Protein AF-A0A6B3FSJ1-F1 (afdb_monomer_lite)

Sequence (301 aa):
PRDLMTEIPECEGKDADGAEVTIPGTPNERFNTSLGQAGRNPGCTMKTVENITGLKPDHFMMVDFNAVKELTTAVGGVEVCMAKPVDDPKSHLKLPQGKSEVQGEQALALLRTRHSFGNESDLDRIKVQQQFLASMIREMKSSDTLTNPKKLYKLADAATNALTVDSAIADAQKLMTLAQEISKVDTKNITFLTMPVVDNPAEPTPVTVVVDPVKGEQLFAMMRSDTSLTEVKKKEKDAKSKQAALLKGPKADPADVRVDVLNGGEIPGAAGSTVTWLQNEQGVLKSTNKANAPEKIKKTT

Foldseek 3Di:
DQQAFAKQAWDWFAAPVGDIDTDHIDHGDGLNCCPPHRRHHVRSNQVRCCVQQVDRDPKDKDFDLQLQQLLCVLLPWFKDAACAFDCAPVLRAGDHHGIDTDHHSNSSSQLVDQPRFDPSDPVRSLVSVLRRVLRSLVSCLPVCCLVDPVSLLSNLVSRLVGIDMDPVQNDSVSVNVVSNVSSPDDSVQDDDDDQAWDFDPVDPDGPHIYGPPPRNNVVSVCVVVVHRPVVVVVVVVVVVVVVVVVVPDPDPQLCPDAAEFAAQAPDPCPSVVVQCCSVPPVVNVNYYYPYHDPHRDPDDD

pLDDT: mean 87.53, std 7.51, range [59.72, 97.44]

Radius of gyration: 27.33 Å; chains: 1; bounding box: 46×69×75 Å

Secondary structure (DSSP, 8-state):
-TTBEEEE--EEEE-TTS-EEEEPPEEEEEGGGGTTSTT--HHHHHHHHHHHHS------EEE-HHHHHHHHHHHT-EEEEESS-EEETTTTEEE-SEEEEE-HHHHHHHHH--TTSTTS-HHHHHHHHHHHHHHHHHHHHHSSTTT-HHHHHHHHHHHHHHEEE-TTT-SHHHHHHHHHHHHHS-GGG----PPPEEE-TT-SS--SEEE-TTHHHHHHHHHHTT--HHHHHHHHHHHHHHHHHHTSSPPPPGGG-EEEEEE-SSSTTHHHHHHHHHHHTS--TEEEEEEE-SS--SS--

Structure (mmCIF, N/CA/C/O backbone):
data_AF-A0A6B3FSJ1-F1
#
_entry.id   AF-A0A6B3FSJ1-F1
#
loop_
_atom_site.group_PDB
_atom_site.id
_atom_site.type_symbol
_atom_site.label_atom_id
_atom_site.label_alt_id
_atom_site.label_comp_id
_atom_site.label_asym_id
_atom_site.label_entity_id
_atom_site.label_seq_id
_atom_site.pdbx_PDB_ins_code
_atom_site.Cartn_x
_a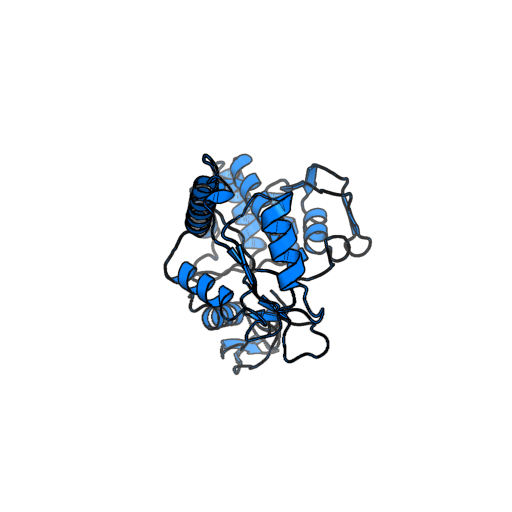tom_site.Cartn_y
_atom_site.Cartn_z
_atom_site.occupancy
_atom_site.B_iso_or_equiv
_atom_site.auth_seq_id
_atom_site.auth_comp_id
_atom_site.auth_asym_id
_atom_site.auth_atom_id
_atom_site.pdbx_PDB_model_num
ATOM 1 N N . PRO A 1 1 ? 2.628 -6.676 -0.542 1.00 91.62 1 PRO A N 1
ATOM 2 C CA . PRO A 1 1 ? 3.996 -6.540 0.018 1.00 91.62 1 PRO A CA 1
ATOM 3 C C . PRO A 1 1 ? 5.010 -6.534 -1.117 1.00 91.62 1 PRO A C 1
ATOM 5 O O . PRO A 1 1 ? 4.779 -7.245 -2.090 1.00 91.62 1 PRO A O 1
ATOM 8 N N . ARG A 1 2 ? 6.070 -5.724 -1.043 1.00 92.50 2 ARG A N 1
ATOM 9 C CA . ARG A 1 2 ? 7.002 -5.594 -2.181 1.00 92.50 2 ARG A CA 1
ATOM 10 C C . ARG A 1 2 ? 7.853 -6.856 -2.383 1.00 92.50 2 ARG A C 1
ATOM 12 O O . ARG A 1 2 ? 8.146 -7.217 -3.514 1.00 92.50 2 ARG A O 1
ATOM 19 N N . ASP A 1 3 ? 8.189 -7.526 -1.280 1.00 92.81 3 ASP A N 1
ATOM 20 C CA . ASP A 1 3 ? 9.031 -8.727 -1.228 1.00 92.81 3 ASP A CA 1
ATOM 21 C C . ASP A 1 3 ? 8.191 -10.018 -1.286 1.00 92.81 3 ASP A C 1
ATOM 23 O O . ASP A 1 3 ? 8.611 -11.071 -0.812 1.00 92.81 3 ASP A O 1
ATOM 27 N N . LEU A 1 4 ? 6.971 -9.931 -1.825 1.00 96.06 4 LEU A N 1
ATOM 28 C CA . LEU A 1 4 ? 6.143 -11.097 -2.113 1.00 96.06 4 LEU A CA 1
ATOM 29 C C . LEU A 1 4 ? 6.784 -11.896 -3.250 1.00 96.06 4 LEU A C 1
ATOM 31 O O . LEU A 1 4 ? 6.982 -11.336 -4.326 1.00 96.06 4 LEU A O 1
ATOM 35 N N . MET A 1 5 ? 7.044 -13.182 -3.038 1.00 96.75 5 MET A N 1
ATOM 36 C CA . MET A 1 5 ? 7.447 -14.090 -4.111 1.00 96.75 5 MET A CA 1
ATOM 37 C C . MET A 1 5 ? 6.228 -14.487 -4.936 1.00 96.75 5 MET A C 1
ATOM 39 O O . MET A 1 5 ? 5.226 -14.953 -4.393 1.00 96.75 5 MET A O 1
ATOM 43 N N . THR A 1 6 ? 6.312 -14.281 -6.246 1.00 96.12 6 THR A N 1
ATOM 44 C CA . THR A 1 6 ? 5.223 -14.533 -7.191 1.00 96.12 6 THR A CA 1
ATOM 45 C C . THR A 1 6 ? 5.770 -14.914 -8.563 1.00 96.12 6 THR A C 1
ATOM 47 O O . THR A 1 6 ? 6.959 -14.777 -8.849 1.00 96.12 6 THR A O 1
ATOM 50 N N . GLU A 1 7 ? 4.885 -15.378 -9.434 1.00 96.19 7 GLU A N 1
ATOM 51 C CA . GLU A 1 7 ? 5.113 -15.356 -10.872 1.00 96.19 7 GLU A CA 1
ATOM 52 C C . GLU A 1 7 ? 4.781 -13.965 -11.421 1.00 96.19 7 GLU A C 1
ATOM 54 O O . GLU A 1 7 ? 3.719 -13.409 -11.121 1.00 96.19 7 GLU A O 1
ATOM 59 N N . ILE A 1 8 ? 5.697 -13.412 -12.215 1.00 97.31 8 ILE A N 1
ATOM 60 C CA . ILE A 1 8 ? 5.443 -12.241 -13.054 1.00 97.31 8 ILE A CA 1
ATOM 61 C C . ILE A 1 8 ? 5.121 -12.775 -14.454 1.00 97.31 8 ILE A C 1
ATOM 63 O O . ILE A 1 8 ? 6.019 -13.338 -15.084 1.00 97.31 8 ILE A O 1
ATOM 67 N N . PRO A 1 9 ? 3.880 -12.633 -14.948 1.00 97.12 9 PRO A N 1
ATOM 68 C CA . PRO A 1 9 ? 3.495 -13.152 -16.255 1.00 97.12 9 PRO A CA 1
ATOM 69 C C . PRO A 1 9 ? 4.184 -12.390 -17.393 1.00 97.12 9 PRO A C 1
ATOM 71 O O . PRO A 1 9 ? 4.740 -11.306 -17.203 1.00 97.12 9 PRO A O 1
ATOM 74 N N . GLU A 1 10 ? 4.102 -12.948 -18.600 1.00 97.00 10 GLU A N 1
ATOM 75 C CA . GLU A 1 10 ? 4.552 -12.271 -19.815 1.00 97.00 10 GLU A CA 1
ATOM 76 C C . GLU A 1 10 ? 3.828 -10.926 -20.009 1.00 97.00 10 GLU A C 1
ATOM 78 O O . GLU A 1 10 ? 2.596 -10.805 -19.912 1.00 97.00 10 GLU A O 1
ATOM 83 N N . CYS A 1 11 ? 4.604 -9.885 -20.298 1.00 96.06 11 CYS A N 1
ATOM 84 C CA . CYS A 1 11 ? 4.097 -8.531 -20.452 1.00 96.06 11 CYS A CA 1
ATOM 85 C C . CYS A 1 11 ? 4.871 -7.742 -21.507 1.00 96.06 11 CYS A C 1
ATOM 87 O O . CYS A 1 11 ? 5.999 -8.074 -21.857 1.00 96.06 11 CYS A O 1
ATOM 89 N N . GLU A 1 12 ? 4.251 -6.679 -22.006 1.00 94.50 12 GLU A N 1
ATOM 90 C CA . GLU A 1 12 ? 4.909 -5.726 -22.895 1.00 94.50 12 GLU A CA 1
ATOM 91 C C . GLU A 1 12 ? 5.678 -4.706 -22.056 1.00 94.50 12 GLU A C 1
ATOM 93 O O . GLU A 1 12 ? 5.155 -4.164 -21.079 1.00 94.50 12 GLU A O 1
ATOM 98 N N . GLY A 1 13 ? 6.921 -4.444 -22.441 1.00 92.38 13 GLY A N 1
ATOM 99 C CA . GLY A 1 13 ? 7.808 -3.484 -21.803 1.00 92.38 13 GLY A CA 1
ATOM 100 C C . GLY A 1 13 ? 8.650 -2.735 -22.827 1.00 92.38 13 GLY A C 1
ATOM 101 O O . GLY A 1 13 ? 8.311 -2.683 -24.008 1.00 92.38 13 GLY A O 1
ATOM 102 N N . LYS A 1 14 ? 9.745 -2.135 -22.361 1.00 89.56 14 LYS A N 1
ATOM 103 C CA . LYS A 1 14 ? 10.707 -1.424 -23.207 1.00 89.56 14 LYS A CA 1
ATOM 104 C C . LYS A 1 14 ? 12.119 -1.943 -22.997 1.00 89.56 14 LYS A C 1
ATOM 106 O O . LYS A 1 14 ? 12.503 -2.198 -21.859 1.00 89.56 14 LYS A O 1
ATOM 111 N N . ASP A 1 15 ? 12.891 -2.084 -24.065 1.00 87.12 15 ASP A N 1
ATOM 112 C CA . ASP A 1 15 ? 14.304 -2.446 -23.967 1.00 87.12 15 ASP A CA 1
ATOM 113 C C . ASP A 1 15 ? 15.168 -1.243 -23.542 1.00 87.12 15 ASP A C 1
ATOM 115 O O . ASP A 1 15 ? 14.661 -0.170 -23.200 1.00 87.12 15 ASP A O 1
ATOM 119 N N . ALA A 1 16 ? 16.491 -1.432 -23.516 1.00 85.06 16 ALA A N 1
ATOM 120 C CA . ALA A 1 16 ? 17.437 -0.381 -23.139 1.00 85.06 16 ALA A CA 1
ATOM 121 C C . ALA A 1 16 ? 17.425 0.819 -24.105 1.00 85.06 16 ALA A C 1
ATOM 123 O O . ALA A 1 16 ? 17.732 1.933 -23.683 1.00 85.06 16 ALA A O 1
ATOM 124 N N . ASP A 1 17 ? 17.040 0.595 -25.363 1.00 86.94 17 ASP A N 1
ATOM 125 C CA . ASP A 1 17 ? 16.936 1.614 -26.409 1.00 86.94 17 ASP A CA 1
ATOM 126 C C . ASP A 1 17 ? 15.530 2.250 -26.458 1.00 86.94 17 ASP A C 1
ATOM 128 O O . ASP A 1 17 ? 15.285 3.207 -27.195 1.00 86.94 17 ASP A O 1
ATOM 132 N N . GLY A 1 18 ? 14.605 1.762 -25.626 1.00 84.38 18 GLY A N 1
ATOM 133 C CA . GLY A 1 18 ? 13.242 2.261 -25.486 1.00 84.38 18 GLY A CA 1
ATOM 134 C C . GLY A 1 18 ? 12.240 1.669 -26.479 1.00 84.38 18 GLY A C 1
ATOM 135 O O . GLY A 1 18 ? 11.094 2.136 -26.502 1.00 84.38 18 GLY A O 1
ATOM 136 N N . ALA A 1 19 ? 12.635 0.669 -27.272 1.00 90.00 19 ALA A N 1
ATOM 137 C CA . ALA A 1 19 ? 11.753 -0.031 -28.198 1.00 90.00 19 ALA A CA 1
ATOM 138 C C . ALA A 1 19 ? 10.827 -0.997 -27.450 1.00 90.00 19 ALA A C 1
ATOM 140 O O . ALA A 1 19 ? 11.184 -1.535 -26.403 1.00 90.00 19 ALA A O 1
ATOM 141 N N . GLU A 1 20 ? 9.618 -1.197 -27.976 1.00 92.81 20 GLU A N 1
ATOM 142 C CA . GLU A 1 20 ? 8.645 -2.119 -27.389 1.00 92.81 20 GLU A CA 1
ATOM 143 C C . GLU A 1 20 ? 9.099 -3.571 -27.551 1.00 92.81 20 GLU A C 1
ATOM 145 O O . GLU A 1 20 ? 9.506 -4.005 -28.629 1.00 92.81 20 GLU A O 1
ATOM 150 N N . VAL A 1 21 ? 9.022 -4.327 -26.458 1.00 94.62 21 VAL A N 1
ATOM 151 C CA . VAL A 1 21 ? 9.491 -5.713 -26.377 1.00 94.62 21 VAL A CA 1
ATOM 152 C C . VAL A 1 21 ? 8.553 -6.528 -25.500 1.00 94.62 21 VAL A C 1
ATOM 154 O O . VAL A 1 21 ? 8.099 -6.077 -24.447 1.00 94.62 21 VAL A O 1
ATOM 157 N N . THR A 1 22 ? 8.306 -7.769 -25.911 1.00 96.12 22 THR A N 1
ATOM 158 C CA . THR A 1 22 ? 7.662 -8.775 -25.068 1.00 96.12 22 THR A CA 1
ATOM 159 C C . THR A 1 22 ? 8.680 -9.345 -24.084 1.00 96.12 22 THR A C 1
ATOM 161 O O . THR A 1 22 ? 9.670 -9.965 -24.475 1.00 96.12 22 THR A O 1
ATOM 164 N N . ILE A 1 23 ? 8.440 -9.126 -22.795 1.00 95.38 23 ILE A N 1
ATOM 165 C CA . ILE A 1 23 ? 9.273 -9.631 -21.707 1.00 95.38 23 ILE A CA 1
ATOM 166 C C . ILE A 1 23 ? 8.704 -10.982 -21.268 1.00 95.38 23 ILE A C 1
ATOM 168 O O . ILE A 1 23 ? 7.5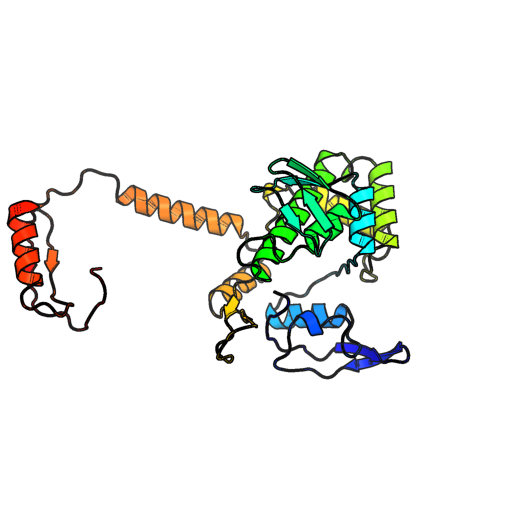47 -11.025 -20.835 1.00 95.38 23 ILE A O 1
ATOM 172 N N . PRO A 1 24 ? 9.489 -12.073 -21.332 1.00 95.12 24 PRO A N 1
ATOM 173 C CA . PRO A 1 24 ? 9.014 -13.395 -20.952 1.00 95.12 24 PRO A CA 1
ATOM 174 C C . PRO A 1 24 ? 8.637 -13.454 -19.468 1.00 95.12 24 PRO A C 1
ATOM 176 O O . PRO A 1 24 ? 9.226 -12.773 -18.617 1.00 95.12 24 PRO A O 1
ATOM 179 N N . GLY A 1 25 ? 7.662 -14.311 -19.157 1.00 95.50 25 GLY A N 1
ATOM 180 C CA . GLY A 1 25 ? 7.250 -14.574 -17.782 1.00 95.50 25 GLY A CA 1
ATOM 181 C C . GLY A 1 25 ? 8.419 -15.058 -16.919 1.00 95.50 25 GLY A C 1
ATOM 182 O O . GLY A 1 25 ? 9.295 -15.792 -17.378 1.00 95.50 25 GLY A O 1
ATOM 183 N N . THR A 1 26 ? 8.464 -14.617 -15.664 1.00 95.88 26 THR A N 1
ATOM 184 C CA . THR A 1 26 ? 9.509 -14.987 -14.703 1.00 95.88 26 THR A CA 1
ATOM 185 C C . THR A 1 26 ? 8.864 -15.614 -13.467 1.00 95.88 26 THR A C 1
ATOM 187 O O . THR A 1 26 ? 8.163 -14.914 -12.730 1.00 95.88 26 THR A O 1
ATOM 190 N N . PRO A 1 27 ? 9.074 -16.920 -13.224 1.00 95.31 27 PRO A N 1
ATOM 191 C CA . PRO A 1 27 ? 8.595 -17.569 -12.013 1.00 95.31 27 PRO A CA 1
ATOM 192 C C . PRO A 1 27 ? 9.480 -17.202 -10.816 1.00 95.31 27 PRO A C 1
ATOM 194 O O . PRO A 1 27 ? 10.672 -16.950 -10.979 1.00 95.31 27 PRO A O 1
ATOM 197 N N . ASN A 1 28 ? 8.915 -17.264 -9.608 1.00 92.69 28 ASN A N 1
ATOM 198 C CA . ASN A 1 28 ? 9.642 -17.101 -8.342 1.00 92.69 28 ASN A CA 1
ATOM 199 C C . ASN A 1 28 ? 10.478 -15.814 -8.270 1.00 92.69 28 ASN A C 1
ATOM 201 O O . ASN A 1 28 ? 11.655 -15.843 -7.918 1.00 92.69 28 ASN A O 1
ATOM 205 N N . GLU A 1 29 ? 9.852 -14.683 -8.568 1.00 95.62 29 GLU A N 1
ATOM 206 C CA . GLU A 1 29 ? 10.470 -13.363 -8.510 1.00 95.62 29 GLU A CA 1
ATOM 207 C C . GLU A 1 29 ? 9.738 -12.480 -7.490 1.00 95.62 29 GLU A C 1
ATOM 209 O O . GLU A 1 29 ? 8.567 -12.708 -7.165 1.00 95.62 29 GLU A O 1
ATOM 214 N N . ARG A 1 30 ? 10.419 -11.464 -6.950 1.00 96.06 30 ARG A N 1
ATOM 215 C CA . ARG A 1 30 ? 9.772 -10.519 -6.037 1.00 96.06 30 ARG A CA 1
ATOM 216 C C . ARG A 1 30 ? 8.802 -9.627 -6.801 1.00 96.06 30 ARG A C 1
ATOM 218 O O . ARG A 1 30 ? 9.132 -9.085 -7.853 1.00 96.06 30 ARG A O 1
ATOM 225 N N . PHE A 1 31 ? 7.631 -9.380 -6.221 1.00 96.69 31 PHE A N 1
ATOM 226 C CA . PHE A 1 31 ? 6.589 -8.540 -6.813 1.00 96.69 31 PHE A CA 1
ATOM 227 C C . PHE A 1 31 ? 7.106 -7.159 -7.238 1.00 96.69 31 PHE A C 1
ATOM 229 O O . PHE A 1 31 ? 6.702 -6.641 -8.277 1.00 96.69 31 PHE A O 1
ATOM 236 N N . ASN A 1 32 ? 8.029 -6.559 -6.480 1.00 94.62 32 ASN A N 1
ATOM 237 C CA . ASN A 1 32 ? 8.592 -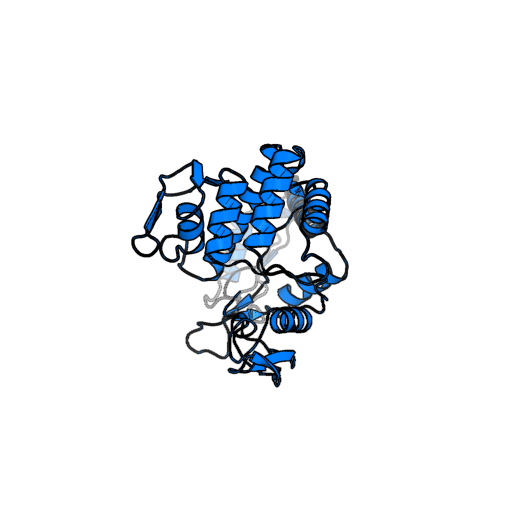5.255 -6.826 1.00 94.62 32 ASN A CA 1
ATOM 238 C C . ASN A 1 32 ? 9.374 -5.239 -8.146 1.00 94.62 32 ASN A C 1
ATOM 240 O O . ASN A 1 32 ? 9.541 -4.159 -8.696 1.00 94.62 32 ASN A O 1
ATOM 244 N N . THR A 1 33 ? 9.835 -6.394 -8.634 1.00 95.75 33 THR A N 1
ATOM 245 C CA . THR A 1 33 ? 10.536 -6.542 -9.916 1.00 95.75 33 THR A CA 1
ATOM 246 C C . THR A 1 33 ? 9.588 -6.366 -11.112 1.00 95.75 33 THR A C 1
ATOM 248 O O . THR A 1 33 ? 10.040 -6.172 -12.238 1.00 95.75 33 THR A O 1
ATOM 251 N N . SER A 1 34 ? 8.266 -6.387 -10.888 1.00 96.38 34 SER A N 1
ATOM 252 C CA . SER A 1 34 ? 7.256 -6.148 -11.930 1.00 96.38 34 SER A CA 1
ATOM 253 C C . SER A 1 34 ? 7.231 -4.706 -12.457 1.00 96.38 34 SER A C 1
ATOM 255 O O . SER A 1 34 ? 6.590 -4.469 -13.477 1.00 96.38 34 SER A O 1
ATOM 257 N N . LEU A 1 35 ? 7.951 -3.764 -11.826 1.00 94.75 35 LEU A N 1
ATOM 258 C CA . LEU A 1 35 ? 7.950 -2.344 -12.186 1.00 94.75 35 LEU A CA 1
ATOM 259 C C . LEU A 1 35 ? 9.358 -1.736 -12.266 1.00 94.75 35 LEU A C 1
ATOM 261 O O . LEU A 1 35 ? 9.994 -1.453 -11.250 1.00 94.75 35 LEU A O 1
ATOM 265 N N . GLY A 1 36 ? 9.797 -1.404 -13.480 1.00 88.38 36 GLY A N 1
ATOM 266 C CA . GLY A 1 36 ? 11.026 -0.650 -13.738 1.00 88.38 36 GLY A CA 1
ATOM 267 C C . GLY A 1 36 ? 12.298 -1.497 -13.823 1.00 88.38 36 GLY A C 1
ATOM 268 O O . GLY A 1 36 ? 13.366 -0.955 -14.093 1.00 88.38 36 GLY A O 1
ATOM 269 N N . GLN A 1 37 ? 12.222 -2.814 -13.614 1.00 90.56 37 GLN A N 1
ATOM 270 C CA . GLN A 1 37 ? 13.348 -3.736 -13.799 1.00 90.56 37 GLN A CA 1
ATOM 271 C C . GLN A 1 37 ? 13.186 -4.526 -15.093 1.00 90.56 37 GLN A C 1
ATOM 273 O O . GLN A 1 37 ? 12.076 -4.910 -15.455 1.00 90.56 37 GLN A O 1
ATOM 278 N N . ALA A 1 38 ? 14.306 -4.798 -15.770 1.00 88.06 38 ALA A N 1
ATOM 279 C CA . ALA A 1 38 ? 14.349 -5.572 -17.014 1.00 88.06 38 ALA A CA 1
ATOM 280 C C . ALA A 1 38 ? 13.355 -5.076 -18.087 1.00 88.06 38 ALA A C 1
ATOM 282 O O . ALA A 1 38 ? 12.776 -5.878 -18.809 1.00 88.06 38 ALA A O 1
ATOM 283 N N . GLY A 1 39 ? 13.123 -3.759 -18.151 1.00 90.19 39 GLY A N 1
ATOM 284 C CA . GLY A 1 39 ? 12.218 -3.150 -19.128 1.00 90.19 39 GLY A CA 1
ATOM 285 C C . GLY A 1 39 ? 10.734 -3.148 -18.757 1.00 90.19 39 GLY A C 1
ATOM 286 O O . GLY A 1 39 ? 9.908 -2.661 -19.529 1.00 90.19 39 GLY A O 1
ATOM 287 N N . ARG A 1 40 ? 10.363 -3.681 -17.588 1.00 94.06 40 ARG A N 1
ATOM 288 C CA . ARG A 1 40 ? 8.961 -3.787 -17.169 1.00 94.06 40 ARG A CA 1
ATOM 289 C C . ARG A 1 40 ? 8.353 -2.428 -16.839 1.00 94.06 40 ARG A C 1
ATOM 291 O O . ARG A 1 40 ? 8.973 -1.596 -16.179 1.00 94.06 40 ARG A O 1
ATOM 298 N N . ASN A 1 41 ? 7.111 -2.229 -17.260 1.00 92.88 41 ASN A N 1
ATOM 299 C CA . ASN A 1 41 ? 6.339 -1.002 -17.068 1.00 92.88 41 ASN A CA 1
ATOM 300 C C . ASN A 1 41 ? 5.137 -1.253 -16.120 1.00 92.88 41 ASN A C 1
ATOM 302 O O . ASN A 1 41 ? 4.933 -2.387 -15.683 1.00 92.88 41 ASN A O 1
ATOM 306 N N . PRO A 1 42 ? 4.310 -0.240 -15.796 1.00 93.69 42 PRO A N 1
ATOM 307 C CA . PRO A 1 42 ? 3.129 -0.430 -14.945 1.00 93.69 42 PRO A CA 1
ATOM 308 C C . PRO A 1 42 ? 2.134 -1.496 -15.432 1.00 93.69 42 PRO A C 1
ATOM 310 O O . PRO A 1 42 ? 1.471 -2.123 -14.608 1.00 93.69 42 PRO A O 1
ATOM 313 N N . GLY A 1 43 ? 2.063 -1.761 -16.741 1.00 94.00 43 GLY A N 1
ATOM 314 C CA . GLY A 1 43 ? 1.232 -2.828 -17.303 1.00 94.00 43 GLY A CA 1
ATOM 315 C C . GLY A 1 43 ? 1.674 -4.224 -16.854 1.00 94.00 43 GLY A C 1
ATOM 316 O O . GLY A 1 43 ? 0.832 -5.071 -16.556 1.00 94.00 43 GLY A O 1
ATOM 317 N N . CYS A 1 44 ? 2.983 -4.455 -16.705 1.00 96.31 44 CYS A N 1
ATOM 318 C CA . CYS A 1 44 ? 3.514 -5.686 -16.111 1.00 96.31 44 CYS A CA 1
ATOM 319 C C . CYS A 1 44 ? 3.046 -5.861 -14.658 1.00 96.31 44 CYS A C 1
ATOM 321 O O . CYS A 1 44 ? 2.640 -6.957 -14.261 1.00 96.31 44 CYS A O 1
ATOM 323 N N . THR A 1 45 ? 3.038 -4.782 -13.870 1.00 96.62 45 THR A N 1
ATOM 324 C CA . THR A 1 45 ? 2.514 -4.793 -12.497 1.00 96.62 45 THR A CA 1
ATOM 325 C C . THR A 1 45 ? 1.026 -5.119 -12.469 1.00 96.62 45 THR A C 1
ATOM 327 O O . THR A 1 45 ? 0.612 -5.961 -11.676 1.00 96.62 45 THR A O 1
ATOM 330 N N . MET A 1 46 ? 0.222 -4.504 -13.345 1.00 96.44 46 MET A N 1
ATOM 331 C CA . MET A 1 46 ? -1.217 -4.780 -13.434 1.00 96.44 46 MET A CA 1
ATOM 332 C C . MET A 1 46 ? -1.488 -6.251 -13.754 1.00 96.44 46 MET A C 1
ATOM 334 O O . MET A 1 46 ? -2.249 -6.888 -13.030 1.00 96.44 46 MET A O 1
ATOM 338 N N . LYS A 1 47 ? -0.799 -6.816 -14.756 1.00 96.62 47 LYS A N 1
ATOM 339 C CA . LYS A 1 47 ? -0.895 -8.247 -15.084 1.00 96.62 47 LYS A CA 1
ATOM 340 C C . LYS A 1 47 ? -0.467 -9.142 -13.920 1.00 96.62 47 LYS A C 1
ATOM 342 O O . LYS A 1 47 ? -1.070 -10.180 -13.685 1.00 96.62 47 LYS A O 1
ATOM 347 N N . THR A 1 48 ? 0.557 -8.742 -13.165 1.00 97.44 48 THR A N 1
ATOM 348 C CA . THR A 1 48 ? 1.002 -9.488 -11.975 1.00 97.44 48 THR A CA 1
ATOM 349 C C . THR A 1 48 ? -0.066 -9.468 -10.877 1.00 97.44 48 THR A C 1
ATOM 351 O O . THR A 1 48 ? -0.340 -10.498 -10.267 1.00 97.44 48 THR A O 1
ATOM 354 N N . VAL A 1 49 ? -0.708 -8.319 -10.636 1.00 97.06 49 VAL A N 1
ATOM 355 C CA . VAL A 1 49 ? -1.835 -8.203 -9.692 1.00 97.06 49 VAL A CA 1
ATOM 356 C C . VAL A 1 49 ? -3.017 -9.059 -10.145 1.00 97.06 49 VAL A C 1
ATOM 358 O O . VAL A 1 49 ? -3.593 -9.771 -9.322 1.00 97.06 49 VAL A O 1
ATOM 361 N N . GLU A 1 50 ? -3.345 -9.035 -11.437 1.00 97.19 50 GLU A N 1
ATOM 362 C CA . GLU A 1 50 ? -4.391 -9.876 -12.023 1.00 97.19 50 GLU A CA 1
ATOM 363 C C . GLU A 1 50 ? -4.080 -11.362 -11.841 1.00 97.19 50 GLU A C 1
ATOM 365 O O . GLU A 1 50 ? -4.936 -12.105 -11.370 1.00 97.19 50 GLU A O 1
ATOM 370 N N . ASN A 1 51 ? -2.838 -11.784 -12.084 1.00 96.44 51 ASN A N 1
ATOM 371 C CA . ASN A 1 51 ? -2.414 -13.169 -11.889 1.00 96.44 51 ASN A CA 1
ATOM 372 C C . ASN A 1 51 ? -2.525 -13.628 -10.423 1.00 96.44 51 ASN A C 1
ATOM 374 O O . ASN A 1 51 ? -2.947 -14.747 -10.152 1.00 96.44 51 ASN A O 1
ATOM 378 N N . ILE A 1 52 ? -2.179 -12.764 -9.461 1.00 96.25 52 ILE A N 1
ATOM 379 C CA . ILE A 1 52 ? -2.241 -13.105 -8.028 1.00 96.25 52 ILE A CA 1
ATOM 380 C C . ILE A 1 52 ? -3.687 -13.161 -7.521 1.00 96.25 52 ILE A C 1
ATOM 382 O O . ILE A 1 52 ? -4.020 -13.995 -6.682 1.00 96.25 52 ILE A O 1
ATOM 386 N N . THR A 1 53 ? -4.530 -12.227 -7.963 1.00 96.12 53 THR A N 1
ATOM 387 C CA . THR A 1 53 ? -5.823 -11.952 -7.313 1.00 96.12 53 THR A CA 1
ATOM 388 C C . THR A 1 53 ? -7.034 -12.365 -8.146 1.00 96.12 53 THR A C 1
ATOM 390 O O . THR A 1 53 ? -8.142 -12.457 -7.616 1.00 96.12 53 THR A O 1
ATOM 393 N N . GLY A 1 54 ? -6.865 -12.577 -9.450 1.00 95.56 54 GLY A N 1
ATOM 394 C CA . GLY A 1 54 ? -7.956 -12.716 -10.415 1.00 95.56 54 GLY A CA 1
ATOM 395 C C . GLY A 1 54 ? -8.783 -11.438 -10.609 1.00 95.56 54 GLY A C 1
ATOM 396 O O . GLY A 1 54 ? -9.878 -11.507 -11.161 1.00 95.56 54 GLY A O 1
ATOM 397 N N . LEU A 1 55 ? -8.314 -10.289 -10.111 1.00 95.19 55 LEU A N 1
ATOM 398 C CA . LEU A 1 55 ? -8.940 -8.984 -10.321 1.00 95.19 55 LEU A CA 1
ATOM 399 C C . LEU A 1 55 ? -8.279 -8.297 -11.502 1.00 95.19 55 LEU A C 1
ATOM 401 O O . LEU A 1 55 ? -7.059 -8.180 -11.528 1.00 95.19 55 LEU A O 1
ATOM 405 N N . LYS A 1 56 ? -9.079 -7.765 -12.421 1.00 94.12 56 LYS A N 1
ATOM 406 C CA . LYS A 1 56 ? -8.577 -6.947 -13.520 1.00 94.12 56 LYS A CA 1
ATOM 407 C C . LYS A 1 56 ? -8.527 -5.482 -13.077 1.00 94.12 56 LYS A C 1
ATOM 409 O O . LYS A 1 56 ? -9.590 -4.899 -12.882 1.00 94.12 56 LYS A O 1
ATOM 414 N N . PRO A 1 57 ? -7.344 -4.871 -12.888 1.00 92.81 57 PRO A N 1
ATOM 415 C CA . PRO A 1 57 ? -7.275 -3.456 -12.554 1.00 92.81 57 PRO A CA 1
ATOM 416 C C . PRO A 1 57 ? -7.681 -2.622 -13.777 1.00 92.81 57 PRO A C 1
ATOM 418 O O . PRO A 1 57 ? -7.153 -2.843 -14.866 1.00 92.81 57 PRO A O 1
ATOM 421 N N . ASP A 1 58 ? -8.594 -1.665 -13.609 1.00 90.62 58 ASP A N 1
ATOM 422 C CA . ASP A 1 58 ? -9.048 -0.806 -14.716 1.00 90.62 58 ASP A CA 1
ATOM 423 C C . ASP A 1 58 ? -8.044 0.301 -15.053 1.00 90.62 58 ASP A C 1
ATOM 425 O O . ASP A 1 58 ? -7.825 0.619 -16.220 1.00 90.62 58 ASP A O 1
ATOM 429 N N . HIS A 1 59 ? -7.416 0.868 -14.019 1.00 91.19 59 HIS A N 1
ATOM 430 C CA . HIS A 1 59 ? -6.518 2.015 -14.122 1.00 91.19 59 HIS A CA 1
ATOM 431 C C . HIS A 1 59 ? -5.290 1.850 -13.228 1.00 91.19 59 HIS A C 1
ATOM 433 O O . HIS A 1 59 ? -5.332 1.147 -12.212 1.00 91.19 59 HIS A O 1
ATOM 439 N N . PHE A 1 60 ? -4.208 2.551 -13.567 1.00 91.75 60 PHE A N 1
ATOM 440 C CA . PHE A 1 60 ? -3.029 2.653 -12.713 1.00 91.75 60 PHE A CA 1
ATOM 441 C C . PHE A 1 60 ? -2.599 4.104 -12.506 1.00 91.75 60 PHE A C 1
ATOM 443 O O . PHE A 1 60 ? -2.722 4.959 -13.380 1.00 91.75 60 PHE A O 1
ATOM 450 N N . MET A 1 61 ? -2.013 4.358 -11.338 1.00 89.94 61 MET A N 1
ATOM 451 C CA . MET A 1 61 ? -1.296 5.594 -11.046 1.00 89.94 61 MET A CA 1
ATOM 452 C C . MET A 1 61 ? 0.076 5.238 -10.481 1.00 89.94 61 MET A C 1
ATOM 454 O O . MET A 1 61 ? 0.182 4.565 -9.455 1.00 89.94 61 MET A O 1
ATOM 458 N N . MET A 1 62 ? 1.129 5.682 -11.158 1.00 89.44 62 MET A N 1
ATOM 459 C CA . MET A 1 62 ? 2.506 5.592 -10.698 1.00 89.44 62 MET A CA 1
ATOM 460 C C . MET A 1 62 ? 2.912 6.933 -10.088 1.00 89.44 62 MET A C 1
ATOM 462 O O . MET A 1 62 ? 2.819 7.986 -10.719 1.00 89.44 62 MET A O 1
ATOM 466 N N . VAL A 1 63 ? 3.359 6.855 -8.836 1.00 88.12 63 VAL A N 1
ATOM 467 C CA . VAL A 1 63 ? 3.710 7.996 -7.992 1.00 88.12 63 VAL A CA 1
ATOM 468 C C . VAL A 1 63 ? 5.187 7.878 -7.645 1.00 88.12 63 VAL A C 1
ATOM 470 O O . VAL A 1 63 ? 5.589 6.921 -6.978 1.00 88.12 63 VAL A O 1
ATOM 473 N N . ASP A 1 64 ? 5.999 8.830 -8.092 1.00 87.56 64 ASP A N 1
ATOM 474 C CA . ASP A 1 64 ? 7.407 8.895 -7.714 1.00 87.56 64 ASP A CA 1
ATOM 475 C C . ASP A 1 64 ? 7.631 9.795 -6.483 1.00 87.56 64 ASP A C 1
ATOM 477 O O . ASP A 1 64 ? 6.700 10.277 -5.830 1.00 87.56 64 ASP A O 1
ATOM 481 N N . PHE A 1 65 ? 8.895 10.004 -6.118 1.00 87.75 65 PHE A N 1
ATOM 482 C CA . PHE A 1 65 ? 9.236 10.823 -4.958 1.00 87.75 65 PHE A CA 1
ATOM 483 C C . PHE A 1 65 ? 8.926 12.307 -5.139 1.00 87.75 65 PHE A C 1
ATOM 485 O O . PHE A 1 65 ? 8.616 12.962 -4.146 1.00 87.75 65 PHE A O 1
ATOM 492 N N . ASN A 1 66 ? 9.009 12.845 -6.353 1.00 86.50 66 ASN A N 1
ATOM 493 C CA . ASN A 1 66 ? 8.656 14.239 -6.606 1.00 86.50 66 ASN A CA 1
ATOM 494 C C . ASN A 1 66 ? 7.138 14.412 -6.564 1.00 86.50 66 ASN A C 1
ATOM 496 O O . ASN A 1 66 ? 6.654 15.338 -5.917 1.00 86.50 66 ASN A O 1
ATOM 500 N N . ALA A 1 67 ? 6.393 13.443 -7.092 1.00 86.69 67 ALA A N 1
ATOM 501 C CA . ALA A 1 67 ? 4.942 13.411 -7.021 1.00 86.69 67 ALA A CA 1
ATOM 502 C C . ALA A 1 67 ? 4.410 13.455 -5.594 1.00 86.69 67 ALA A C 1
ATOM 504 O O . ALA A 1 67 ? 3.515 14.241 -5.296 1.00 86.69 67 ALA A O 1
ATOM 505 N N . VAL A 1 68 ? 4.999 12.688 -4.673 1.00 88.25 68 VAL A N 1
ATOM 506 C CA . VAL A 1 68 ? 4.636 12.774 -3.249 1.00 88.25 68 VAL A CA 1
ATOM 507 C C . VAL A 1 68 ? 4.797 14.204 -2.719 1.00 88.25 68 VAL A C 1
ATOM 509 O O . VAL A 1 68 ? 3.913 14.709 -2.021 1.00 88.25 68 VAL A O 1
ATOM 512 N N . LYS A 1 69 ? 5.909 14.875 -3.038 1.00 88.81 69 LYS A N 1
ATOM 513 C CA . LYS A 1 69 ? 6.185 16.230 -2.540 1.00 88.81 69 LYS A CA 1
ATOM 514 C C . LYS A 1 69 ? 5.196 17.244 -3.104 1.00 88.81 69 LYS A C 1
ATOM 516 O O . LYS A 1 69 ? 4.647 18.051 -2.352 1.00 88.81 69 LYS A O 1
ATOM 521 N N . GLU A 1 70 ? 4.974 17.195 -4.412 1.00 88.25 70 GLU A N 1
ATOM 522 C CA . GLU A 1 70 ? 4.105 18.127 -5.127 1.00 88.25 70 GLU A CA 1
ATOM 523 C C . GLU A 1 70 ? 2.649 17.953 -4.713 1.00 88.25 70 GLU A C 1
ATOM 525 O O . GLU A 1 70 ? 2.003 18.930 -4.337 1.00 88.25 70 GLU A O 1
ATOM 530 N N . LEU A 1 71 ? 2.153 16.713 -4.671 1.00 87.00 71 LEU A N 1
ATOM 531 C CA . LEU A 1 71 ? 0.769 16.423 -4.303 1.00 87.00 71 LEU A CA 1
ATOM 532 C C . LEU A 1 71 ? 0.456 16.837 -2.867 1.00 87.00 71 LEU A C 1
ATOM 534 O O . LEU A 1 71 ? -0.568 17.465 -2.615 1.00 87.00 71 LEU A O 1
ATOM 538 N N . THR A 1 72 ? 1.341 16.537 -1.918 1.00 89.88 72 THR A N 1
ATOM 539 C CA . THR A 1 72 ? 1.115 16.906 -0.510 1.00 89.88 72 THR A CA 1
ATOM 540 C C . THR A 1 72 ? 1.160 18.420 -0.301 1.00 89.88 72 THR A C 1
ATOM 542 O O . THR A 1 72 ? 0.361 18.957 0.462 1.00 89.88 72 THR A O 1
ATOM 545 N N . THR A 1 73 ? 2.014 19.126 -1.046 1.00 88.38 73 THR A N 1
ATOM 546 C CA . THR A 1 73 ? 2.053 20.598 -1.063 1.00 88.38 73 THR A CA 1
ATOM 547 C C . THR A 1 73 ? 0.817 21.194 -1.746 1.00 88.38 73 THR A C 1
ATOM 549 O O . THR A 1 73 ? 0.317 22.242 -1.336 1.00 88.38 73 THR A O 1
ATOM 552 N N . ALA A 1 74 ? 0.296 20.541 -2.788 1.00 85.12 74 ALA A N 1
ATOM 553 C CA . ALA A 1 74 ? -0.900 20.977 -3.504 1.00 85.12 74 ALA A CA 1
ATOM 554 C C . ALA A 1 74 ? -2.173 20.822 -2.658 1.00 85.12 74 ALA A C 1
ATOM 556 O O . ALA A 1 74 ? -3.017 21.719 -2.685 1.00 85.12 74 ALA A O 1
ATOM 557 N N . VAL A 1 75 ? -2.274 19.736 -1.881 1.00 84.81 75 VAL A N 1
ATOM 558 C CA . VAL A 1 75 ? -3.329 19.533 -0.869 1.00 84.81 75 VAL A CA 1
ATOM 559 C C . VAL A 1 75 ? -3.207 20.548 0.275 1.00 84.81 75 VAL A C 1
ATOM 561 O O . VAL A 1 75 ? -4.218 20.951 0.842 1.00 84.81 75 VAL A O 1
ATOM 564 N N . GLY A 1 76 ? -1.992 21.038 0.532 1.00 86.94 76 GLY A N 1
ATOM 565 C CA . GLY A 1 76 ? -1.710 22.070 1.527 1.00 86.94 76 GLY A CA 1
ATOM 566 C C . GLY A 1 76 ? -1.283 21.519 2.880 1.00 86.94 76 GLY A C 1
ATOM 567 O O . GLY A 1 76 ? -1.428 22.238 3.856 1.00 86.94 76 GLY A O 1
ATOM 568 N N . GLY A 1 77 ? -0.780 20.281 2.921 1.00 91.62 77 GLY A N 1
ATOM 569 C CA . GLY A 1 77 ? -0.455 19.568 4.152 1.00 91.62 77 GLY A CA 1
ATOM 570 C C . GLY A 1 77 ? -1.210 18.252 4.283 1.00 91.62 77 GLY A C 1
ATOM 571 O O . GLY A 1 77 ? -2.216 18.019 3.621 1.00 91.62 77 GLY A O 1
ATOM 572 N N . VAL A 1 78 ? -0.694 17.354 5.120 1.00 93.88 78 VAL A N 1
ATOM 573 C CA . VAL A 1 78 ? -1.385 16.137 5.556 1.00 93.88 78 VAL A CA 1
ATOM 574 C C . VAL A 1 78 ? -1.187 15.995 7.061 1.00 93.88 78 VAL A C 1
ATOM 576 O O . VAL A 1 78 ? -0.052 15.867 7.526 1.00 93.88 78 VAL A O 1
ATOM 579 N N . GLU A 1 79 ? -2.277 15.988 7.833 1.00 94.12 79 GLU A N 1
ATOM 580 C CA . GLU A 1 79 ? -2.200 15.748 9.277 1.00 94.12 79 GLU A CA 1
ATOM 581 C C . GLU A 1 79 ? -1.833 14.281 9.566 1.00 94.12 79 GLU A C 1
ATOM 583 O O . GLU A 1 79 ? -2.521 13.330 9.170 1.00 94.12 79 GLU A O 1
ATOM 588 N N . VAL A 1 80 ? -0.756 14.089 10.321 1.00 93.44 80 VAL A N 1
ATOM 589 C CA . VAL A 1 80 ? -0.300 12.796 10.832 1.00 93.44 80 VAL A CA 1
ATOM 590 C C . VAL A 1 80 ? -0.232 12.838 12.354 1.00 93.44 80 VAL A C 1
ATOM 592 O O . VAL A 1 80 ? 0.050 13.874 12.948 1.00 93.44 80 VAL A O 1
ATOM 595 N N . CYS A 1 81 ? -0.504 11.710 13.010 1.00 92.69 81 CYS A N 1
ATOM 596 C CA . CYS A 1 81 ? -0.471 11.606 14.468 1.00 92.69 81 CYS A CA 1
ATOM 597 C C . CYS A 1 81 ? 0.536 10.538 14.888 1.00 92.69 81 CYS A C 1
ATOM 599 O O . CYS A 1 81 ? 0.327 9.347 14.650 1.00 92.69 81 CYS A O 1
ATOM 601 N N . MET A 1 82 ? 1.639 10.967 15.493 1.00 89.50 82 MET A N 1
ATOM 602 C CA . MET A 1 82 ? 2.717 10.088 15.924 1.00 89.50 82 MET A CA 1
ATOM 603 C C . MET A 1 82 ? 2.469 9.606 17.355 1.00 89.50 82 MET A C 1
ATOM 605 O O . MET A 1 82 ? 2.379 10.402 18.289 1.00 89.50 82 MET A O 1
ATOM 609 N N . ALA A 1 83 ? 2.393 8.287 17.549 1.00 87.56 83 ALA A N 1
ATOM 610 C CA . ALA A 1 83 ? 2.231 7.695 18.882 1.00 87.56 83 ALA A CA 1
ATOM 611 C C . ALA A 1 83 ? 3.475 7.876 19.773 1.00 87.56 83 ALA A C 1
ATOM 613 O O . ALA A 1 83 ? 3.369 7.879 20.997 1.00 87.56 83 ALA A O 1
ATOM 614 N N . LYS A 1 84 ? 4.649 8.022 19.153 1.00 86.75 84 LYS A N 1
ATOM 615 C CA . LYS A 1 84 ? 5.955 8.268 19.774 1.00 86.75 84 LYS A CA 1
ATOM 616 C C . LYS A 1 84 ? 6.704 9.295 18.923 1.00 86.75 84 LYS A C 1
ATOM 618 O O . LYS A 1 84 ? 6.430 9.346 17.725 1.00 86.75 84 LYS A O 1
ATOM 623 N N . PRO A 1 85 ? 7.630 10.085 19.490 1.00 89.88 85 PRO A N 1
ATOM 624 C CA . PRO A 1 85 ? 8.462 10.953 18.667 1.00 89.88 85 PRO A CA 1
ATOM 625 C C . PRO A 1 85 ? 9.271 10.114 17.672 1.00 89.88 85 PRO A C 1
ATOM 627 O O . PRO A 1 85 ? 9.709 9.008 17.996 1.00 89.88 85 PRO A O 1
ATOM 630 N N . VAL A 1 86 ? 9.459 10.649 16.469 1.00 88.81 86 VAL A N 1
ATOM 631 C CA . VAL A 1 86 ? 10.249 10.029 15.405 1.00 88.81 86 VAL A CA 1
ATOM 632 C C . VAL A 1 86 ? 11.468 10.902 15.139 1.00 88.81 86 VAL A C 1
ATOM 634 O O . VAL A 1 86 ? 11.325 12.091 14.871 1.00 88.81 86 VAL A O 1
ATOM 637 N N . ASP A 1 87 ? 12.653 10.305 15.211 1.00 89.56 87 ASP A N 1
ATOM 638 C CA . ASP A 1 87 ? 13.920 10.903 14.785 1.00 89.56 87 ASP A CA 1
ATOM 639 C C . ASP A 1 87 ? 14.648 9.835 13.951 1.00 89.56 87 ASP A C 1
ATOM 641 O O . ASP A 1 87 ? 15.124 8.833 14.491 1.00 89.56 87 ASP A O 1
ATOM 645 N N . ASP A 1 88 ? 14.612 9.979 12.623 1.00 86.38 88 ASP A N 1
ATOM 646 C CA . ASP A 1 88 ? 15.241 9.065 11.663 1.00 86.38 88 ASP A CA 1
ATOM 647 C C . ASP A 1 88 ? 16.347 9.798 10.891 1.00 86.38 88 ASP A C 1
ATOM 649 O O . ASP A 1 88 ? 16.070 10.488 9.902 1.00 86.38 88 ASP A O 1
ATOM 653 N N . PRO A 1 89 ? 17.622 9.620 11.275 1.00 85.56 89 PRO A N 1
ATOM 654 C CA . PRO A 1 89 ? 18.740 10.249 10.582 1.00 85.56 89 PRO A CA 1
ATOM 655 C C . PRO A 1 89 ? 18.872 9.847 9.108 1.00 85.56 89 PRO A C 1
ATOM 657 O O . PRO A 1 89 ? 19.453 10.605 8.336 1.00 85.56 89 PRO A O 1
ATOM 660 N N . LYS A 1 90 ? 18.362 8.673 8.697 1.00 84.62 90 LYS A N 1
ATOM 661 C CA . LYS A 1 90 ? 18.502 8.178 7.315 1.00 84.62 90 LYS A CA 1
ATOM 662 C C . LYS A 1 90 ? 17.484 8.796 6.364 1.00 84.62 90 LYS A C 1
ATOM 664 O O . LYS A 1 90 ? 17.783 8.957 5.183 1.00 84.62 90 LYS A O 1
ATOM 669 N N . SER A 1 91 ? 16.279 9.090 6.848 1.00 84.62 91 SER A N 1
ATOM 670 C CA . SER A 1 91 ? 15.267 9.808 6.066 1.00 84.62 91 SER A CA 1
ATOM 671 C C . SER A 1 91 ? 15.272 11.315 6.332 1.00 84.62 91 SER A C 1
ATOM 673 O O . SER A 1 91 ? 14.622 12.048 5.593 1.00 84.62 91 SER A O 1
ATOM 675 N N . HIS A 1 92 ? 16.005 11.768 7.357 1.00 87.94 92 HIS A N 1
ATOM 676 C CA . HIS A 1 92 ? 15.980 13.128 7.902 1.00 87.94 92 HIS A CA 1
ATOM 677 C C . HIS A 1 92 ? 14.620 13.537 8.488 1.00 87.94 92 HIS A C 1
ATOM 679 O O . HIS A 1 92 ? 14.334 14.726 8.640 1.00 87.94 92 HIS A O 1
ATOM 685 N N . LEU A 1 93 ? 13.770 12.564 8.832 1.00 91.69 93 LEU A N 1
ATOM 686 C CA . LEU A 1 93 ? 12.485 12.836 9.458 1.00 91.69 93 LEU A CA 1
ATOM 687 C C . LEU A 1 93 ? 12.665 13.125 10.945 1.00 91.69 93 LEU A C 1
ATOM 689 O O . LEU A 1 93 ? 13.196 12.299 11.686 1.00 91.69 93 LEU A O 1
ATOM 693 N N . LYS A 1 94 ? 12.121 14.256 11.390 1.00 92.44 94 LYS A N 1
ATOM 694 C CA . LYS A 1 94 ? 12.009 14.583 12.806 1.00 92.44 94 LYS A CA 1
ATOM 695 C C . LYS A 1 94 ? 10.615 15.098 13.118 1.00 92.44 94 LYS A C 1
ATOM 697 O O . LYS A 1 94 ? 10.251 16.184 12.675 1.00 92.44 94 LYS A O 1
ATOM 702 N N . LEU A 1 95 ? 9.846 14.322 13.875 1.00 93.75 95 LEU A N 1
ATOM 703 C CA . LEU A 1 95 ? 8.487 14.668 14.283 1.00 93.75 95 LEU A CA 1
ATOM 704 C C . LEU A 1 95 ? 8.297 14.451 15.789 1.00 93.75 95 LEU A C 1
ATOM 706 O O . LEU A 1 95 ? 8.727 13.423 16.324 1.00 93.75 95 LEU A O 1
ATOM 710 N N . PRO A 1 96 ? 7.643 15.389 16.494 1.00 94.06 96 PRO A N 1
ATOM 711 C CA . PRO A 1 96 ? 7.273 15.189 17.887 1.00 94.06 96 PRO A CA 1
ATOM 712 C C . PRO A 1 96 ? 6.184 14.115 18.015 1.00 94.06 96 PRO A C 1
ATOM 714 O O . PRO A 1 96 ? 5.523 13.737 17.049 1.00 94.06 96 PRO A O 1
ATOM 717 N N . GLN A 1 97 ? 5.965 13.640 19.240 1.00 94.12 97 GLN A N 1
ATOM 718 C CA . GLN A 1 97 ? 4.755 12.885 19.553 1.00 94.12 97 GLN A CA 1
ATOM 719 C C . GLN A 1 97 ? 3.519 13.783 19.390 1.00 94.12 97 GLN A C 1
ATOM 721 O O . GLN A 1 97 ? 3.548 14.957 19.756 1.00 94.12 97 GLN A O 1
ATOM 726 N N . GLY A 1 98 ? 2.415 13.208 18.914 1.00 93.94 98 GLY A N 1
ATOM 727 C CA . GLY A 1 98 ? 1.156 13.913 18.698 1.00 93.94 98 GLY A CA 1
ATOM 728 C C . GLY A 1 98 ? 0.944 14.303 17.240 1.00 93.94 98 GLY A C 1
ATOM 729 O O . GLY A 1 98 ? 1.480 13.675 16.327 1.00 93.94 98 GLY A O 1
ATOM 730 N N . LYS A 1 99 ? 0.088 15.301 17.021 1.00 95.25 99 LYS A N 1
ATOM 731 C CA . LYS A 1 99 ? -0.287 15.755 15.681 1.00 95.25 99 LYS A CA 1
ATOM 732 C C . LYS A 1 99 ? 0.824 16.593 15.056 1.00 95.25 99 LYS A C 1
ATOM 734 O O . LYS A 1 99 ? 1.454 17.410 15.724 1.00 95.25 99 LYS A O 1
ATOM 739 N N . SER A 1 100 ? 1.055 16.399 13.771 1.00 94.88 100 SER A N 1
ATOM 740 C CA . SER A 1 100 ? 1.944 17.212 12.950 1.00 94.88 100 SER A CA 1
ATOM 741 C C . SER A 1 100 ? 1.378 17.283 11.543 1.00 94.88 100 SER A C 1
ATOM 743 O O . SER A 1 100 ? 0.763 16.331 11.071 1.00 94.88 100 SER A O 1
ATOM 745 N N . GLU A 1 101 ? 1.588 18.404 10.873 1.00 95.38 101 GLU A N 1
ATOM 746 C CA . GLU A 1 101 ? 1.240 18.567 9.469 1.00 95.38 101 GLU A CA 1
ATOM 747 C C . GLU A 1 101 ? 2.500 18.371 8.633 1.00 95.38 101 GLU A C 1
ATOM 749 O O . GLU A 1 101 ? 3.526 18.997 8.903 1.00 95.38 101 GLU A O 1
ATOM 754 N N . VAL A 1 102 ? 2.445 17.465 7.657 1.00 94.88 102 VAL A N 1
ATOM 755 C CA . VAL A 1 102 ? 3.590 17.147 6.799 1.00 94.88 102 VAL A CA 1
ATOM 756 C C . VAL A 1 102 ? 3.254 17.384 5.332 1.00 94.88 102 VAL A C 1
ATOM 758 O O . VAL A 1 102 ? 2.175 17.041 4.857 1.00 94.88 102 VAL A O 1
ATOM 761 N N . GLN A 1 103 ? 4.209 17.941 4.594 1.00 94.25 103 GLN A N 1
ATOM 762 C CA . GLN A 1 103 ? 4.146 18.113 3.142 1.00 94.25 103 GLN A CA 1
ATOM 763 C C . GLN A 1 103 ? 5.551 18.102 2.546 1.00 94.25 103 GLN A C 1
ATOM 765 O O . GLN A 1 103 ? 6.545 18.209 3.273 1.00 94.25 103 GLN A O 1
ATOM 770 N N . GLY A 1 104 ? 5.648 17.976 1.223 1.00 93.25 104 GLY A N 1
ATOM 771 C CA . GLY A 1 104 ? 6.922 18.082 0.526 1.00 93.25 104 GLY A CA 1
ATOM 772 C C . GLY A 1 104 ? 7.923 17.029 1.006 1.00 93.25 104 GLY A C 1
ATOM 773 O O . GLY A 1 104 ? 7.607 15.843 1.127 1.00 93.25 104 GLY A O 1
ATOM 774 N N . GLU A 1 105 ? 9.134 17.483 1.327 1.00 92.69 105 GLU A N 1
ATOM 775 C CA . GLU A 1 105 ? 10.217 16.620 1.809 1.00 92.69 105 GLU A CA 1
ATOM 776 C C . GLU A 1 105 ? 9.887 15.919 3.131 1.00 92.69 105 GLU A C 1
ATOM 778 O O . GLU A 1 105 ? 10.291 14.776 3.320 1.00 92.69 105 GLU A O 1
ATOM 783 N N . GLN A 1 106 ? 9.109 16.535 4.031 1.00 93.69 106 GLN A N 1
ATOM 784 C CA . GLN A 1 106 ? 8.723 15.876 5.286 1.00 93.69 106 GLN A CA 1
ATOM 785 C C . GLN A 1 106 ? 7.768 14.705 5.043 1.00 93.69 106 GLN A C 1
ATOM 787 O O . GLN A 1 106 ? 7.915 13.651 5.663 1.00 93.69 106 GLN A O 1
ATOM 792 N N . ALA A 1 107 ? 6.817 14.861 4.118 1.00 92.75 107 ALA A N 1
ATOM 793 C CA . ALA A 1 107 ? 5.918 13.776 3.736 1.00 92.75 107 ALA A CA 1
ATOM 794 C C . ALA A 1 107 ? 6.685 12.638 3.044 1.00 92.75 107 ALA A C 1
ATOM 796 O O . ALA A 1 107 ? 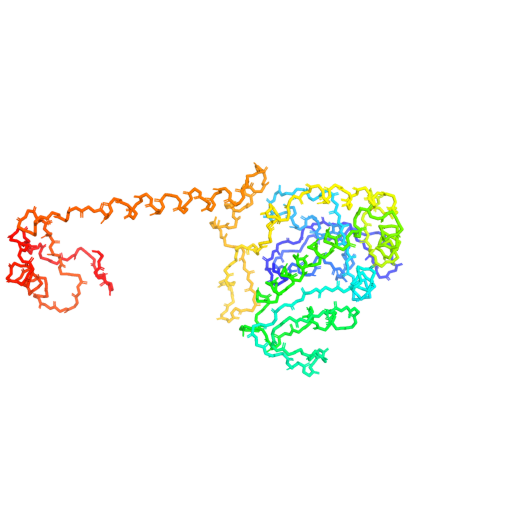6.485 11.465 3.365 1.00 92.75 107 ALA A O 1
ATOM 797 N N . LEU A 1 108 ? 7.623 12.973 2.151 1.00 90.94 108 LEU A N 1
ATOM 798 C CA . LEU A 1 108 ? 8.500 11.977 1.539 1.00 90.94 108 LEU A CA 1
ATOM 799 C C . LEU A 1 108 ? 9.366 11.257 2.586 1.00 90.94 108 LEU A C 1
ATOM 801 O O . LEU A 1 108 ? 9.475 10.030 2.550 1.00 90.94 108 LEU A O 1
ATOM 805 N N . ALA A 1 109 ? 9.963 11.996 3.523 1.00 90.88 109 ALA A N 1
ATOM 806 C CA . ALA A 1 109 ? 10.775 11.440 4.600 1.00 90.88 109 ALA A CA 1
ATOM 807 C C . ALA A 1 109 ? 9.959 10.468 5.466 1.00 90.88 109 ALA A C 1
ATOM 809 O O . ALA A 1 109 ? 10.425 9.361 5.734 1.00 90.88 109 ALA A O 1
ATOM 810 N N . LEU A 1 110 ? 8.707 10.818 5.793 1.00 90.69 110 LEU A N 1
ATOM 811 C CA . LEU A 1 110 ? 7.768 9.948 6.506 1.00 90.69 110 LEU A CA 1
ATOM 812 C C . LEU A 1 110 ? 7.523 8.622 5.784 1.00 90.69 110 LEU A C 1
ATOM 814 O O . LEU A 1 110 ? 7.624 7.560 6.397 1.00 90.69 110 LEU A O 1
ATOM 818 N N . LEU A 1 111 ? 7.250 8.660 4.479 1.00 88.50 111 LEU A N 1
ATOM 819 C CA . LEU A 1 111 ? 6.987 7.451 3.688 1.00 88.50 111 LEU A CA 1
ATOM 820 C C . LEU A 1 111 ? 8.242 6.599 3.436 1.00 88.50 111 LEU A C 1
ATOM 822 O O . LEU A 1 111 ? 8.125 5.420 3.080 1.00 88.50 111 LEU A O 1
ATOM 826 N N . ARG A 1 112 ? 9.434 7.185 3.607 1.00 85.56 112 ARG A N 1
ATOM 827 C CA . ARG A 1 112 ? 10.737 6.524 3.441 1.00 85.56 112 ARG A CA 1
ATOM 828 C C . ARG A 1 112 ? 11.348 6.019 4.744 1.00 85.56 112 ARG A C 1
ATOM 830 O O . ARG A 1 112 ? 12.259 5.193 4.663 1.00 85.56 112 ARG A O 1
ATOM 837 N N . THR A 1 113 ? 10.878 6.474 5.904 1.00 83.69 113 THR A N 1
ATOM 838 C CA . THR A 1 113 ? 11.373 6.023 7.209 1.00 83.69 113 THR A CA 1
ATOM 839 C C . THR A 1 113 ? 11.190 4.518 7.378 1.00 83.69 113 THR A C 1
ATOM 841 O O . THR A 1 113 ? 10.122 3.961 7.115 1.00 83.69 113 THR A O 1
ATOM 844 N N . ARG A 1 114 ? 12.265 3.848 7.806 1.00 74.56 114 ARG A N 1
ATOM 845 C CA . ARG A 1 114 ? 12.308 2.383 7.978 1.00 74.56 114 ARG A CA 1
ATOM 846 C C . ARG A 1 114 ? 12.533 1.959 9.421 1.00 74.56 114 ARG A C 1
ATOM 848 O O . ARG A 1 114 ? 11.889 1.026 9.877 1.00 74.56 114 ARG A O 1
ATOM 855 N N . HIS A 1 115 ? 13.425 2.650 10.126 1.00 69.31 115 HIS A N 1
ATOM 856 C CA . HIS A 1 115 ? 13.926 2.202 11.430 1.00 69.31 115 HIS A CA 1
ATOM 857 C C . HIS A 1 115 ? 13.146 2.770 12.620 1.00 69.31 115 HIS A C 1
ATOM 859 O O . HIS A 1 115 ? 13.377 2.380 13.757 1.00 69.31 115 HIS A O 1
ATOM 865 N N . SER A 1 116 ? 12.212 3.691 12.383 1.00 64.56 116 SER A N 1
ATOM 866 C CA . SER A 1 116 ? 11.467 4.342 13.469 1.00 64.56 116 SER A CA 1
ATOM 867 C C . SER A 1 116 ? 10.072 3.759 13.700 1.00 64.56 116 SER A C 1
ATOM 869 O O . SER A 1 116 ? 9.349 4.248 14.569 1.00 64.56 116 SER A O 1
ATOM 871 N N . PHE A 1 117 ? 9.675 2.726 12.947 1.00 68.56 117 PHE A N 1
ATOM 872 C CA . PHE A 1 117 ? 8.336 2.140 13.021 1.00 68.56 117 PHE A CA 1
ATOM 873 C C . PHE A 1 117 ? 8.374 0.633 13.290 1.00 68.56 117 PHE A C 1
ATOM 875 O O . PHE A 1 117 ? 8.885 -0.142 12.485 1.00 68.56 117 PHE A O 1
ATOM 882 N N . GLY A 1 118 ? 7.748 0.227 14.400 1.00 64.62 118 GLY A N 1
ATOM 883 C CA . GLY A 1 118 ? 7.445 -1.175 14.700 1.00 64.62 118 GLY A CA 1
ATOM 884 C C . GLY A 1 118 ? 8.675 -2.082 14.710 1.00 64.62 118 GLY A C 1
ATOM 885 O O . GLY A 1 118 ? 9.669 -1.770 15.359 1.00 64.62 118 GLY A O 1
ATOM 886 N N . ASN A 1 119 ? 8.577 -3.201 13.993 1.00 59.84 119 ASN A N 1
ATOM 887 C CA . ASN A 1 119 ? 9.614 -4.228 13.889 1.00 59.84 119 ASN A CA 1
ATOM 888 C C . ASN A 1 119 ? 10.546 -4.006 12.683 1.00 59.84 119 ASN A C 1
ATOM 890 O O . ASN A 1 119 ? 11.186 -4.950 12.228 1.00 59.84 119 ASN A O 1
ATOM 894 N N . GLU A 1 120 ? 10.560 -2.799 12.104 1.00 68.00 120 GLU A N 1
ATOM 895 C CA . GLU A 1 120 ? 11.355 -2.430 10.917 1.00 68.00 120 GLU A CA 1
ATOM 896 C C . GLU A 1 120 ? 11.037 -3.241 9.639 1.00 68.00 120 GLU A C 1
ATOM 898 O O . GLU A 1 120 ? 11.737 -3.151 8.629 1.00 68.00 120 GLU A O 1
ATOM 903 N N . SER A 1 121 ? 9.949 -4.017 9.656 1.00 73.56 121 SER A N 1
ATOM 904 C CA . SER A 1 121 ? 9.499 -4.841 8.532 1.00 73.56 121 SER A CA 1
ATOM 905 C C . SER A 1 121 ? 8.810 -4.005 7.447 1.00 73.56 121 SER A C 1
ATOM 907 O O . SER A 1 121 ? 8.130 -3.013 7.728 1.00 73.56 121 SER A O 1
ATOM 909 N N . ASP A 1 122 ? 8.895 -4.463 6.192 1.00 77.88 122 ASP A N 1
ATOM 910 C CA . ASP A 1 122 ? 8.108 -3.928 5.072 1.00 77.88 122 ASP A CA 1
ATOM 911 C C . ASP A 1 122 ? 6.607 -3.871 5.399 1.00 77.88 122 ASP A C 1
ATOM 913 O O . ASP A 1 122 ? 5.928 -2.905 5.054 1.00 77.88 122 ASP A O 1
ATOM 917 N N . LEU A 1 123 ? 6.103 -4.858 6.147 1.00 81.38 123 LEU A N 1
ATOM 918 C CA . LEU A 1 123 ? 4.700 -4.935 6.554 1.00 81.38 123 LEU A CA 1
ATOM 919 C C . LEU A 1 123 ? 4.283 -3.792 7.485 1.00 81.38 123 LEU A C 1
ATOM 921 O O . LEU A 1 123 ? 3.145 -3.324 7.403 1.00 81.38 123 LEU A O 1
ATOM 925 N N . ASP A 1 124 ? 5.183 -3.319 8.348 1.00 80.88 124 ASP A N 1
ATOM 926 C CA . ASP A 1 124 ? 4.912 -2.161 9.200 1.00 80.88 124 ASP A CA 1
ATOM 927 C C . ASP A 1 124 ? 4.976 -0.861 8.396 1.00 80.88 124 ASP A C 1
ATOM 929 O O . ASP A 1 124 ? 4.131 0.017 8.586 1.00 80.88 124 ASP A O 1
ATOM 933 N N . ARG A 1 125 ? 5.877 -0.770 7.409 1.00 83.31 125 ARG A N 1
ATOM 934 C CA . ARG A 1 125 ? 5.916 0.374 6.487 1.00 83.31 125 ARG A CA 1
ATOM 935 C C . ARG A 1 125 ? 4.630 0.492 5.670 1.00 83.31 125 ARG A C 1
ATOM 937 O O . ARG A 1 125 ? 4.112 1.595 5.521 1.00 83.31 125 ARG A O 1
ATOM 944 N N . ILE A 1 126 ? 4.071 -0.626 5.203 1.00 87.94 126 ILE A N 1
ATOM 945 C CA . ILE A 1 126 ? 2.783 -0.633 4.492 1.00 87.94 126 ILE A CA 1
ATOM 946 C C . ILE A 1 126 ? 1.678 -0.011 5.357 1.00 87.94 126 ILE A C 1
ATOM 948 O O . ILE A 1 126 ? 0.890 0.784 4.850 1.00 87.94 126 ILE A O 1
ATOM 952 N N . LYS A 1 127 ? 1.638 -0.299 6.667 1.00 86.81 127 LYS A N 1
ATOM 953 C CA . LYS A 1 127 ? 0.640 0.297 7.575 1.00 86.81 127 LYS A CA 1
ATOM 954 C C . LYS A 1 127 ? 0.789 1.814 7.661 1.00 86.81 127 LYS A C 1
ATOM 956 O O . LYS A 1 127 ? -0.214 2.519 7.603 1.00 86.81 127 LYS A O 1
ATOM 961 N N . VAL A 1 128 ? 2.020 2.319 7.765 1.00 87.62 128 VAL A N 1
ATOM 962 C CA . VAL A 1 128 ? 2.286 3.767 7.802 1.00 87.62 128 VAL A CA 1
ATOM 963 C C . VAL A 1 128 ? 1.862 4.428 6.490 1.00 87.62 128 VAL A C 1
ATOM 965 O O . VAL A 1 128 ? 1.181 5.450 6.510 1.00 87.62 128 VAL A O 1
ATOM 968 N N . GLN A 1 129 ? 2.183 3.816 5.348 1.00 89.00 129 GLN A N 1
ATOM 969 C CA . GLN A 1 129 ? 1.784 4.320 4.030 1.00 89.00 129 GLN A CA 1
ATOM 970 C C . GLN A 1 129 ? 0.255 4.339 3.859 1.00 89.00 129 GLN A C 1
ATOM 972 O O . GLN A 1 129 ? -0.303 5.325 3.382 1.00 89.00 129 GLN A O 1
ATOM 977 N N . GLN A 1 130 ? -0.439 3.294 4.316 1.00 91.31 130 GLN A N 1
ATOM 978 C CA . GLN A 1 130 ? -1.904 3.233 4.330 1.00 91.31 130 GLN A CA 1
ATOM 979 C C . GLN A 1 130 ? -2.521 4.307 5.234 1.00 91.31 130 GLN A C 1
ATOM 981 O O . GLN A 1 130 ? -3.492 4.956 4.850 1.00 91.31 130 GLN A O 1
ATOM 986 N N . GLN A 1 131 ? -1.961 4.525 6.427 1.00 89.88 131 GLN A N 1
ATOM 987 C CA . GLN A 1 131 ? -2.411 5.576 7.344 1.00 89.88 131 GLN A CA 1
ATOM 988 C C . GLN A 1 131 ? -2.209 6.969 6.750 1.00 89.88 131 GLN A C 1
ATOM 990 O O . GLN A 1 131 ? -3.104 7.808 6.858 1.00 89.88 131 GLN A O 1
ATOM 995 N N . PHE A 1 132 ? -1.070 7.196 6.096 1.00 91.81 132 PHE A N 1
ATOM 996 C CA . PHE A 1 132 ? -0.778 8.444 5.406 1.00 91.81 132 PHE A CA 1
ATOM 997 C C . PHE A 1 132 ? -1.773 8.708 4.275 1.00 91.81 132 PHE A C 1
ATOM 999 O O . PHE A 1 132 ? -2.369 9.780 4.229 1.00 91.81 132 PHE A O 1
ATOM 1006 N N . LEU A 1 133 ? -2.027 7.716 3.417 1.00 90.38 133 LEU A N 1
ATOM 1007 C CA . LEU A 1 133 ? -3.010 7.837 2.340 1.00 90.38 133 LEU A CA 1
ATOM 1008 C C . LEU A 1 133 ? -4.423 8.083 2.890 1.00 90.38 133 LEU A C 1
ATOM 1010 O O . LEU A 1 133 ? -5.152 8.929 2.378 1.00 90.38 133 LEU A O 1
ATOM 1014 N N . ALA A 1 134 ? -4.792 7.422 3.990 1.00 89.94 134 ALA A N 1
ATOM 1015 C CA . ALA A 1 134 ? -6.053 7.685 4.676 1.00 89.94 134 ALA A CA 1
ATOM 1016 C C . ALA A 1 134 ? -6.141 9.125 5.215 1.00 89.94 134 ALA A C 1
ATOM 1018 O O . ALA A 1 134 ? -7.204 9.741 5.128 1.00 89.94 134 ALA A O 1
ATOM 1019 N N . SER A 1 135 ? -5.054 9.663 5.781 1.00 90.94 135 SER A N 1
ATOM 1020 C CA . SER A 1 135 ? -4.979 11.069 6.204 1.00 90.94 135 SER A CA 1
ATOM 1021 C C . SER A 1 135 ? -5.085 12.022 5.024 1.00 90.94 135 SER A C 1
ATOM 1023 O O . SER A 1 135 ? -5.863 12.965 5.094 1.00 90.94 135 SER A O 1
ATOM 1025 N N . MET A 1 136 ? -4.385 11.748 3.926 1.00 89.12 136 MET A N 1
ATOM 1026 C CA . MET A 1 136 ? -4.419 12.582 2.729 1.00 89.12 136 MET A CA 1
ATOM 1027 C C . MET A 1 136 ? -5.827 12.647 2.124 1.00 89.12 136 MET A C 1
ATOM 1029 O O . MET A 1 136 ? -6.310 13.733 1.824 1.00 89.12 136 MET A O 1
ATOM 1033 N N . ILE A 1 137 ? -6.533 11.514 2.021 1.00 87.00 137 ILE A N 1
ATOM 1034 C CA . ILE A 1 137 ? -7.926 11.493 1.544 1.00 87.00 137 ILE A CA 1
ATOM 1035 C C . ILE A 1 137 ? -8.843 12.294 2.475 1.00 87.00 137 ILE A C 1
ATOM 1037 O O . ILE A 1 137 ? -9.715 13.022 2.000 1.00 87.00 137 ILE A O 1
ATOM 1041 N N . ARG A 1 138 ? -8.666 12.171 3.799 1.00 87.00 138 ARG A N 1
ATOM 1042 C CA . ARG A 1 138 ? -9.431 12.983 4.757 1.00 87.00 138 ARG A CA 1
ATOM 1043 C C . ARG A 1 138 ? -9.166 14.466 4.544 1.00 87.00 138 ARG A C 1
ATOM 1045 O O . ARG A 1 138 ? -10.136 15.204 4.443 1.00 87.00 138 ARG A O 1
ATOM 1052 N N . GLU A 1 139 ? -7.903 14.857 4.406 1.00 87.38 139 GLU A N 1
ATOM 1053 C CA . GLU A 1 139 ? -7.507 16.250 4.213 1.00 87.38 139 GLU A CA 1
ATOM 1054 C C . GLU A 1 139 ? -8.080 16.827 2.918 1.00 87.38 139 GLU A C 1
ATOM 1056 O O . GLU A 1 139 ? -8.698 17.888 2.919 1.00 87.38 139 GLU A O 1
ATOM 1061 N N . MET A 1 140 ? -7.990 16.085 1.812 1.00 83.44 140 MET A N 1
ATOM 1062 C CA . MET A 1 140 ? -8.588 16.475 0.531 1.00 83.44 140 MET A CA 1
ATOM 1063 C C . MET A 1 140 ? -10.101 16.719 0.645 1.00 83.44 140 MET A C 1
ATOM 1065 O O . MET A 1 140 ? -10.634 17.630 0.008 1.00 83.44 140 MET A O 1
ATOM 1069 N N . LYS A 1 141 ? -10.798 15.930 1.472 1.00 81.75 141 LYS A N 1
ATOM 1070 C CA . LYS A 1 141 ? -12.240 16.082 1.704 1.00 81.75 141 LYS A CA 1
ATOM 1071 C C . LYS A 1 141 ? -12.591 17.185 2.704 1.00 81.75 141 LYS A C 1
ATOM 1073 O O . LYS A 1 141 ? -13.614 17.830 2.509 1.00 81.75 141 LYS A O 1
ATOM 1078 N N . SER A 1 142 ? -11.803 17.391 3.760 1.00 79.31 142 SER A N 1
ATOM 1079 C CA . SER A 1 142 ? -12.090 18.379 4.813 1.00 79.31 142 SER A CA 1
ATOM 1080 C C . SER A 1 142 ? -11.689 19.802 4.442 1.00 79.31 142 SER A C 1
ATOM 1082 O O . SER A 1 142 ? -12.333 20.745 4.881 1.00 79.31 142 SER A O 1
ATOM 1084 N N . SER A 1 143 ? -10.643 19.970 3.633 1.00 69.56 143 SER A N 1
ATOM 1085 C CA . SER A 1 143 ? -10.080 21.279 3.264 1.00 69.56 143 SER A CA 1
ATOM 1086 C C . SER A 1 143 ? -10.842 22.008 2.144 1.00 69.56 143 SER A C 1
ATOM 1088 O O . SER A 1 143 ? -10.317 22.957 1.545 1.00 69.56 143 SER A O 1
ATOM 1090 N N . ASP A 1 144 ? -12.048 21.542 1.802 1.00 74.50 144 ASP A N 1
ATOM 1091 C CA . ASP A 1 144 ? -12.799 21.912 0.595 1.00 74.50 144 ASP A CA 1
ATOM 1092 C C . ASP A 1 144 ? -11.997 21.727 -0.706 1.00 74.50 144 ASP A C 1
ATOM 1094 O O . ASP A 1 144 ? -12.345 22.284 -1.745 1.00 74.50 144 ASP A O 1
ATOM 1098 N N . THR A 1 145 ? -10.897 20.965 -0.695 1.00 77.44 145 THR A N 1
ATOM 1099 C CA . THR A 1 145 ? -10.038 20.814 -1.881 1.00 77.44 145 THR A CA 1
ATOM 1100 C C . THR A 1 145 ? -10.794 20.165 -3.037 1.00 77.44 145 THR A C 1
ATOM 1102 O O . THR A 1 145 ? -10.622 20.577 -4.181 1.00 77.44 145 THR A O 1
ATOM 1105 N N . LEU A 1 146 ? -11.684 19.213 -2.742 1.00 76.44 146 LEU A N 1
ATOM 1106 C CA . LEU A 1 146 ? -12.509 18.542 -3.752 1.00 76.44 146 LEU A CA 1
ATOM 1107 C C . LEU A 1 146 ? -13.774 19.318 -4.155 1.00 76.44 146 LEU A C 1
ATOM 1109 O O . LEU A 1 146 ? -14.348 19.035 -5.203 1.00 76.44 146 LEU A O 1
ATOM 1113 N N . THR A 1 147 ? -14.214 20.289 -3.352 1.00 78.75 147 THR A N 1
ATOM 1114 C CA . THR A 1 147 ? -15.435 21.084 -3.590 1.00 78.75 147 THR A CA 1
ATOM 1115 C C . THR A 1 147 ? -15.134 22.488 -4.119 1.00 78.75 147 THR A C 1
ATOM 1117 O O . THR A 1 147 ? -16.010 23.131 -4.694 1.00 78.75 147 THR A O 1
ATOM 1120 N N . ASN A 1 148 ? -13.896 22.968 -3.976 1.00 83.56 148 ASN A N 1
ATOM 1121 C CA . ASN A 1 148 ? -13.429 24.252 -4.484 1.00 83.56 148 ASN A CA 1
ATOM 1122 C C . ASN A 1 148 ? -12.807 24.092 -5.887 1.00 83.56 148 ASN A C 1
ATOM 1124 O O . ASN A 1 148 ? -11.721 23.520 -5.998 1.00 83.56 148 ASN A O 1
ATOM 1128 N N . PRO A 1 149 ? -13.402 24.665 -6.953 1.00 82.56 149 PRO A N 1
ATOM 1129 C CA . PRO A 1 149 ? -12.921 24.480 -8.326 1.00 82.56 149 PRO A CA 1
ATOM 1130 C C . PRO A 1 149 ? -11.465 24.903 -8.552 1.00 82.56 149 PRO A C 1
ATOM 1132 O O . PRO A 1 149 ? -10.741 24.259 -9.305 1.00 82.56 149 PRO A O 1
ATOM 1135 N N . LYS A 1 150 ? -11.004 25.964 -7.876 1.00 84.81 150 LYS A N 1
ATOM 1136 C CA . LYS A 1 150 ? -9.630 26.465 -8.015 1.00 84.81 150 LYS A CA 1
ATOM 1137 C C . LYS A 1 150 ? -8.618 25.534 -7.345 1.00 84.81 150 LYS A C 1
ATOM 1139 O O . LYS A 1 150 ? -7.556 25.287 -7.912 1.00 84.81 150 LYS A O 1
ATOM 1144 N N . LYS A 1 151 ? -8.930 25.026 -6.146 1.00 82.25 151 LYS A N 1
ATOM 1145 C CA . LYS A 1 151 ? -8.073 24.052 -5.447 1.00 82.25 151 LYS A CA 1
ATOM 1146 C C . LYS A 1 151 ? -8.059 22.710 -6.175 1.00 82.25 151 LYS A C 1
ATOM 1148 O O . LYS A 1 151 ? -6.985 22.150 -6.363 1.00 82.25 151 LYS A O 1
ATOM 1153 N N . LEU A 1 152 ? -9.222 22.253 -6.639 1.00 81.44 152 LEU A N 1
ATOM 1154 C CA . LEU A 1 152 ? -9.361 21.022 -7.409 1.00 81.44 152 LEU A CA 1
ATOM 1155 C C . LEU A 1 152 ? -8.545 21.080 -8.704 1.00 81.44 152 LEU A C 1
ATOM 1157 O O . LEU A 1 152 ? -7.805 20.145 -8.988 1.00 81.44 152 LEU A O 1
ATOM 1161 N N . TYR A 1 153 ? -8.611 22.197 -9.438 1.00 81.81 153 TYR A N 1
ATOM 1162 C CA . TYR A 1 153 ? -7.784 22.399 -10.627 1.00 81.81 153 TYR A CA 1
ATOM 1163 C C . TYR A 1 153 ? -6.289 22.371 -10.291 1.00 81.81 153 TYR A C 1
ATOM 1165 O O . TYR A 1 153 ? -5.537 21.659 -10.941 1.00 81.81 153 TYR A O 1
ATOM 1173 N N . LYS A 1 154 ? -5.851 23.087 -9.244 1.00 81.88 154 LYS A N 1
ATOM 1174 C CA . LYS A 1 154 ? -4.441 23.085 -8.810 1.00 81.88 154 LYS A CA 1
ATOM 1175 C C . LYS A 1 154 ? -3.957 21.679 -8.435 1.00 81.88 154 LYS A C 1
ATOM 1177 O O . LYS A 1 154 ? -2.825 21.322 -8.741 1.00 81.88 154 LYS A O 1
ATOM 1182 N N . LEU A 1 155 ? -4.799 20.895 -7.764 1.00 81.31 155 LEU A N 1
ATOM 1183 C CA . LEU A 1 155 ? -4.489 19.514 -7.411 1.00 81.31 155 LEU A CA 1
ATOM 1184 C C . LEU A 1 155 ? -4.409 18.621 -8.653 1.00 81.31 155 LEU A C 1
ATOM 1186 O O . LEU A 1 155 ? -3.480 17.831 -8.758 1.00 81.31 155 LEU A O 1
ATOM 1190 N N . ALA A 1 156 ? -5.361 18.744 -9.579 1.00 80.88 156 ALA A N 1
ATOM 1191 C CA . ALA A 1 156 ? -5.373 17.967 -10.812 1.00 80.88 156 ALA A CA 1
ATOM 1192 C C . ALA A 1 156 ? -4.185 18.307 -11.718 1.00 80.88 156 ALA A C 1
ATOM 1194 O O . ALA A 1 156 ? -3.580 17.397 -12.265 1.00 80.88 156 ALA A O 1
ATOM 1195 N N . ASP A 1 157 ? -3.813 19.584 -11.811 1.00 81.62 157 ASP A N 1
ATOM 1196 C CA . ASP A 1 157 ? -2.639 20.057 -12.548 1.00 81.62 157 ASP A CA 1
ATOM 1197 C C . ASP A 1 157 ? -1.332 19.515 -11.941 1.00 81.62 157 ASP A C 1
ATOM 1199 O O . ASP A 1 157 ? -0.508 18.927 -12.643 1.00 81.62 157 ASP A O 1
ATOM 1203 N N . ALA A 1 158 ? -1.179 19.601 -10.613 1.00 81.19 158 ALA A N 1
ATOM 1204 C CA . ALA A 1 158 ? -0.056 18.977 -9.908 1.00 81.19 158 ALA A CA 1
ATOM 1205 C C . ALA A 1 158 ? -0.031 17.452 -10.117 1.00 81.19 158 ALA A C 1
ATOM 1207 O O . ALA A 1 158 ? 1.025 16.867 -10.333 1.00 81.19 158 ALA A O 1
ATOM 1208 N N . ALA A 1 159 ? -1.197 16.803 -10.106 1.00 79.94 159 ALA A N 1
ATOM 1209 C CA . ALA A 1 159 ? -1.311 15.376 -10.362 1.00 79.94 159 ALA A CA 1
ATOM 1210 C C . ALA A 1 159 ? -0.917 15.012 -11.799 1.00 79.94 159 ALA A C 1
ATOM 1212 O O . ALA A 1 159 ? -0.161 14.067 -11.973 1.00 79.94 159 ALA A O 1
ATOM 1213 N N . THR A 1 160 ? -1.347 15.756 -12.822 1.00 79.06 160 THR A N 1
ATOM 1214 C CA . THR A 1 160 ? -0.951 15.479 -14.214 1.00 79.06 160 THR A CA 1
ATOM 1215 C C . THR A 1 160 ? 0.534 15.698 -14.472 1.00 79.06 160 THR A C 1
ATOM 1217 O O . THR A 1 160 ? 1.115 14.987 -15.284 1.00 79.06 160 THR A O 1
ATOM 1220 N N . ASN A 1 161 ? 1.154 16.664 -13.790 1.00 78.94 161 ASN A N 1
ATOM 1221 C CA . ASN A 1 161 ? 2.576 16.956 -13.968 1.00 78.94 161 ASN A CA 1
ATOM 1222 C C . ASN A 1 161 ? 3.473 15.951 -13.238 1.00 78.94 161 ASN A C 1
ATOM 1224 O O . ASN A 1 161 ? 4.588 15.689 -13.687 1.00 78.94 161 ASN A O 1
ATOM 1228 N N . ALA A 1 162 ? 2.989 15.383 -12.131 1.00 80.62 162 ALA A N 1
ATOM 1229 C CA . ALA A 1 162 ? 3.805 14.544 -11.266 1.00 80.62 162 ALA A CA 1
ATOM 1230 C C . ALA A 1 162 ? 3.490 13.041 -11.362 1.00 80.62 162 ALA A C 1
ATOM 1232 O O . ALA A 1 162 ? 4.335 12.211 -11.029 1.00 80.62 162 ALA A O 1
ATOM 1233 N N . LEU A 1 163 ? 2.289 12.659 -11.802 1.00 84.06 163 LEU A N 1
ATOM 1234 C CA . LEU A 1 163 ? 1.881 11.261 -11.917 1.00 84.06 163 LEU A CA 1
ATOM 1235 C C . LEU A 1 163 ? 2.085 10.731 -13.329 1.00 84.06 163 LEU A C 1
ATOM 1237 O O . LEU A 1 163 ? 1.762 11.381 -14.317 1.00 84.06 163 LEU A O 1
ATOM 1241 N N . THR A 1 164 ? 2.524 9.479 -13.419 1.00 86.88 164 THR A N 1
ATOM 1242 C CA . THR A 1 164 ? 2.351 8.698 -14.647 1.00 86.88 164 THR A CA 1
ATOM 1243 C C . THR A 1 164 ? 1.115 7.830 -14.485 1.00 86.88 164 THR A C 1
ATOM 1245 O O . THR A 1 164 ? 1.036 7.033 -13.552 1.00 86.88 164 THR A O 1
ATOM 1248 N N . VAL A 1 165 ? 0.150 7.967 -15.382 1.00 87.00 165 VAL A N 1
ATOM 1249 C CA . VAL A 1 165 ? -1.126 7.245 -15.323 1.00 87.00 165 VAL A CA 1
ATOM 1250 C C . VAL A 1 165 ? -1.438 6.612 -16.679 1.00 87.00 165 VAL A C 1
ATOM 1252 O O . VAL A 1 165 ? -0.792 6.946 -17.676 1.00 87.00 165 VAL A O 1
ATOM 1255 N N . ASP A 1 166 ? -2.398 5.689 -16.739 1.00 85.88 166 ASP A N 1
ATOM 1256 C CA . ASP A 1 166 ? -2.836 5.141 -18.025 1.00 85.88 166 ASP A CA 1
ATOM 1257 C C . ASP A 1 166 ? -3.551 6.191 -18.887 1.00 85.88 166 ASP A C 1
ATOM 1259 O O . ASP A 1 166 ? -4.098 7.186 -18.406 1.00 85.88 166 ASP A O 1
ATOM 1263 N N . SER A 1 167 ? -3.573 5.949 -20.198 1.00 83.94 167 SER A N 1
ATOM 1264 C CA . SER A 1 167 ? -4.154 6.868 -21.181 1.00 83.94 167 SER A CA 1
ATOM 1265 C C . SER A 1 167 ? -5.640 7.160 -20.943 1.00 83.94 167 SER A C 1
ATOM 1267 O O . SER A 1 167 ? -6.129 8.220 -21.348 1.00 83.94 167 SER A O 1
ATOM 1269 N N . ALA A 1 168 ? -6.367 6.268 -20.262 1.00 83.31 168 ALA A N 1
ATOM 1270 C CA . ALA A 1 168 ? -7.774 6.476 -19.974 1.00 83.31 168 ALA A CA 1
ATOM 1271 C C . ALA A 1 168 ? -8.005 7.484 -18.840 1.00 83.31 168 ALA A C 1
ATOM 1273 O O . ALA A 1 168 ? -9.103 8.022 -18.783 1.00 83.31 168 ALA A O 1
ATOM 1274 N N . ILE A 1 169 ? -6.994 7.836 -18.034 1.00 83.12 169 ILE A N 1
ATOM 1275 C CA . ILE A 1 169 ? -7.070 8.887 -16.998 1.00 83.12 169 ILE A CA 1
ATOM 1276 C C . ILE A 1 169 ? -5.961 9.953 -17.104 1.00 83.12 169 ILE A C 1
ATOM 1278 O O . ILE A 1 169 ? -5.781 10.742 -16.184 1.00 83.12 169 ILE A O 1
ATOM 1282 N N . ALA A 1 170 ? -5.236 10.010 -18.225 1.00 81.62 170 ALA A N 1
ATOM 1283 C CA . ALA A 1 170 ? -4.063 10.876 -18.406 1.00 81.62 170 ALA A CA 1
ATOM 1284 C C . ALA A 1 170 ? -4.328 12.387 -18.476 1.00 81.62 170 ALA A C 1
ATOM 1286 O O . ALA A 1 170 ? -3.389 13.169 -18.341 1.00 81.62 170 ALA A O 1
ATOM 1287 N N . ASP A 1 171 ? -5.569 12.823 -18.685 1.00 82.44 171 ASP A N 1
ATOM 1288 C CA . ASP A 1 171 ? -5.898 14.246 -18.744 1.00 82.44 171 ASP A CA 1
ATOM 1289 C C . ASP A 1 171 ? -6.445 14.785 -17.414 1.00 82.44 171 ASP A C 1
ATOM 1291 O O . ASP A 1 171 ? -7.127 14.095 -16.650 1.00 82.44 171 ASP A O 1
ATOM 1295 N N . ALA A 1 172 ? -6.175 16.068 -17.155 1.00 78.75 172 ALA A N 1
ATOM 1296 C CA . ALA A 1 172 ? -6.573 16.738 -15.919 1.00 78.75 172 ALA A CA 1
ATOM 1297 C C . ALA A 1 172 ? -8.091 16.689 -15.689 1.00 78.75 172 ALA A C 1
ATOM 1299 O O . ALA A 1 172 ? -8.536 16.583 -14.547 1.00 78.75 172 ALA A O 1
ATOM 1300 N N . GLN A 1 173 ? -8.901 16.726 -16.753 1.00 82.12 173 GLN A N 1
ATOM 1301 C CA . GLN A 1 173 ? -10.358 16.678 -16.642 1.00 82.12 173 GLN A CA 1
ATOM 1302 C C . GLN A 1 173 ? -10.846 15.319 -16.132 1.00 82.12 173 GLN A C 1
ATOM 1304 O O . GLN A 1 173 ? -11.734 15.259 -15.273 1.00 82.12 173 GLN A O 1
ATOM 1309 N N . LYS A 1 174 ? -10.252 14.224 -16.604 1.00 85.38 174 LYS A N 1
ATOM 1310 C CA . LYS A 1 174 ? -10.553 12.880 -16.110 1.00 85.38 174 LYS A CA 1
ATOM 1311 C C . LYS A 1 174 ? -10.044 12.656 -14.693 1.00 85.38 174 LYS A C 1
ATOM 1313 O O . LYS A 1 174 ? -10.790 12.098 -13.893 1.00 85.38 174 LYS A O 1
ATOM 1318 N N . LEU A 1 175 ? -8.863 13.162 -14.332 1.00 81.38 175 LEU A N 1
ATOM 1319 C CA . LEU A 1 175 ? -8.400 13.121 -12.938 1.00 81.38 175 LEU A CA 1
ATOM 1320 C C . LEU A 1 175 ? -9.308 13.928 -12.003 1.00 81.38 175 LEU A C 1
ATOM 1322 O O . LEU A 1 175 ? -9.622 13.462 -10.909 1.00 81.38 175 LEU A O 1
ATOM 1326 N N . MET A 1 176 ? -9.797 15.096 -12.435 1.00 80.81 176 MET A N 1
ATOM 1327 C CA . MET A 1 176 ? -10.807 15.852 -11.683 1.00 80.81 176 MET A CA 1
ATOM 1328 C C . MET A 1 176 ? -12.102 15.052 -11.523 1.00 80.81 176 MET A C 1
ATOM 1330 O O . MET A 1 176 ? -12.661 15.016 -10.429 1.00 80.81 176 MET A O 1
ATOM 1334 N N . THR A 1 177 ? -12.557 14.380 -12.583 1.00 84.50 177 THR A N 1
ATOM 1335 C CA . THR A 1 177 ? -13.760 13.532 -12.545 1.00 84.50 177 THR A CA 1
ATOM 1336 C C . THR A 1 177 ? -13.575 12.365 -11.572 1.00 84.50 177 THR A C 1
ATOM 1338 O O . THR A 1 177 ? -14.422 12.140 -10.711 1.00 84.50 177 THR A O 1
ATOM 1341 N N . LEU A 1 178 ? -12.430 11.678 -11.624 1.00 84.38 178 LEU A N 1
ATOM 1342 C CA . LEU A 1 178 ? -12.072 10.617 -10.682 1.00 84.38 178 LEU A CA 1
ATOM 1343 C C . LEU A 1 178 ? -12.044 11.134 -9.235 1.00 84.38 178 LEU A C 1
ATOM 1345 O O . LEU A 1 178 ? -12.626 10.520 -8.342 1.00 84.38 178 LEU A O 1
ATOM 1349 N N . ALA A 1 179 ? -11.420 12.289 -8.998 1.00 80.50 179 ALA A N 1
ATOM 1350 C CA . ALA A 1 179 ? -11.370 12.913 -7.679 1.00 80.50 179 ALA A CA 1
ATOM 1351 C C . ALA A 1 179 ? -12.774 13.282 -7.161 1.00 80.50 179 ALA A C 1
ATOM 1353 O O . ALA A 1 179 ? -13.063 13.103 -5.975 1.00 80.50 179 ALA A O 1
ATOM 1354 N N . GLN A 1 180 ? -13.670 13.739 -8.041 1.00 81.81 180 GLN A N 1
ATOM 1355 C CA . GLN A 1 180 ? -15.071 14.005 -7.713 1.00 81.81 180 GLN A CA 1
ATOM 1356 C C . GLN A 1 180 ? -15.840 12.725 -7.376 1.00 81.81 180 GLN A C 1
ATOM 1358 O O . GLN A 1 180 ? -16.578 12.723 -6.392 1.00 81.81 180 GLN A O 1
ATOM 1363 N N . GLU A 1 181 ? -15.655 11.627 -8.109 1.00 84.81 181 GLU A N 1
ATOM 1364 C CA . GLU A 1 181 ? -16.266 10.337 -7.756 1.00 84.81 181 GLU A CA 1
ATOM 1365 C C . GLU A 1 181 ? -15.764 9.826 -6.397 1.00 84.81 181 GLU A C 1
ATOM 1367 O O . GLU A 1 181 ? -16.566 9.482 -5.528 1.00 84.81 181 GLU A O 1
ATOM 1372 N N . ILE A 1 182 ? -14.452 9.894 -6.143 1.00 81.75 182 ILE A N 1
ATOM 1373 C CA . ILE A 1 182 ? -13.864 9.540 -4.840 1.00 81.75 182 ILE A CA 1
ATOM 1374 C C . ILE A 1 182 ? -14.433 10.428 -3.721 1.00 81.75 182 ILE A C 1
ATOM 1376 O O . ILE A 1 182 ? -14.689 9.950 -2.614 1.00 81.75 182 ILE A O 1
ATOM 1380 N N . SER A 1 183 ? -14.692 11.712 -3.994 1.00 80.12 183 SER A N 1
ATOM 1381 C CA . SER A 1 183 ? -15.259 12.644 -3.009 1.00 80.12 183 SER A CA 1
ATOM 1382 C C . SER A 1 183 ? -16.644 12.214 -2.505 1.00 80.12 183 SER A C 1
ATOM 1384 O O . SER A 1 183 ? -16.972 12.446 -1.335 1.00 80.12 183 SER A O 1
ATOM 1386 N N . LYS A 1 184 ? -17.430 11.526 -3.346 1.00 84.81 184 LYS A N 1
ATOM 1387 C CA . LYS A 1 184 ? -18.760 11.009 -2.993 1.00 84.81 184 LYS A CA 1
ATOM 1388 C C . LYS A 1 184 ? -18.681 9.815 -2.039 1.00 84.81 184 LYS A C 1
ATOM 1390 O O . LYS A 1 184 ? -19.633 9.560 -1.305 1.00 84.81 184 LYS A O 1
ATOM 1395 N N . VAL A 1 185 ? -17.551 9.105 -1.999 1.00 84.62 185 VAL A N 1
ATOM 1396 C CA . VAL A 1 185 ? -17.352 7.953 -1.110 1.00 84.62 185 VAL A CA 1
ATOM 1397 C C . VAL A 1 185 ? -17.135 8.439 0.320 1.00 84.62 185 VAL A C 1
ATOM 1399 O O . VAL A 1 185 ? -16.192 9.178 0.602 1.00 84.62 185 VAL A O 1
ATOM 1402 N N . ASP A 1 186 ? -17.995 8.029 1.254 1.00 84.00 186 ASP A N 1
ATOM 1403 C CA . ASP A 1 186 ? -17.793 8.293 2.683 1.00 84.00 186 ASP A CA 1
ATOM 1404 C C . ASP A 1 186 ? -16.453 7.688 3.137 1.00 84.00 186 ASP A C 1
ATOM 1406 O O . ASP A 1 186 ? -16.178 6.514 2.888 1.00 84.00 186 ASP A O 1
ATOM 1410 N N . THR A 1 187 ? -15.614 8.475 3.816 1.00 81.50 187 THR A N 1
ATOM 1411 C CA . THR A 1 187 ? -14.279 8.028 4.243 1.00 81.50 187 THR A CA 1
ATOM 1412 C C . THR A 1 187 ? -14.346 6.821 5.170 1.00 81.50 187 THR A C 1
ATOM 1414 O O . THR A 1 187 ? -13.412 6.023 5.183 1.00 81.50 187 THR A O 1
ATOM 1417 N N . LYS A 1 188 ? -15.460 6.630 5.893 1.00 82.50 188 LYS A N 1
ATOM 1418 C CA . LYS A 1 188 ? -15.685 5.446 6.740 1.00 82.50 188 LYS A CA 1
ATOM 1419 C C . LYS A 1 188 ? -15.838 4.143 5.943 1.00 82.50 188 LYS A C 1
ATOM 1421 O O . LYS A 1 188 ? -15.693 3.066 6.516 1.00 82.50 188 LYS A O 1
ATOM 1426 N N . ASN A 1 189 ? -16.146 4.244 4.650 1.00 84.06 189 ASN A N 1
ATOM 1427 C CA . ASN A 1 189 ? -16.313 3.111 3.743 1.00 84.06 189 ASN 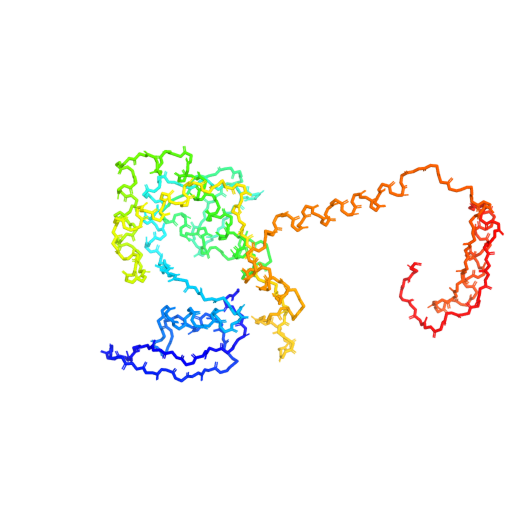A CA 1
ATOM 1428 C C . ASN A 1 189 ? -15.027 2.796 2.960 1.00 84.06 189 ASN A C 1
ATOM 1430 O O . ASN A 1 189 ? -14.976 1.787 2.262 1.00 84.06 189 ASN A O 1
ATOM 1434 N N . ILE A 1 190 ? -13.976 3.613 3.091 1.00 85.94 190 ILE A N 1
ATOM 1435 C CA . ILE A 1 190 ? -12.673 3.349 2.475 1.00 85.94 190 ILE A CA 1
ATOM 1436 C C . ILE A 1 190 ? -11.882 2.414 3.387 1.00 85.94 190 ILE A C 1
ATOM 1438 O O . ILE A 1 190 ? -11.621 2.723 4.550 1.00 85.94 190 ILE A O 1
ATOM 1442 N N . THR A 1 191 ? -11.485 1.261 2.851 1.00 87.38 191 THR A N 1
ATOM 1443 C CA . THR A 1 191 ? -10.714 0.259 3.590 1.00 87.38 191 THR A CA 1
ATOM 1444 C C . THR A 1 191 ? -9.308 0.157 3.025 1.00 87.38 191 THR A C 1
ATOM 1446 O O . THR A 1 191 ? -9.125 -0.179 1.860 1.00 87.38 191 THR A O 1
ATOM 1449 N N . PHE A 1 192 ? -8.312 0.376 3.880 1.00 89.81 192 PHE A N 1
ATOM 1450 C CA . PHE A 1 192 ? -6.929 0.014 3.594 1.00 89.81 192 PHE A CA 1
ATOM 1451 C C . PHE A 1 192 ? -6.624 -1.342 4.212 1.00 89.81 192 PHE A C 1
ATOM 1453 O O . PHE A 1 192 ? -6.941 -1.591 5.379 1.00 89.81 192 PHE A O 1
ATOM 1460 N N . LEU A 1 193 ? -6.025 -2.226 3.422 1.00 90.19 193 LEU A N 1
ATOM 1461 C CA . LEU A 1 193 ? -5.698 -3.573 3.853 1.00 90.19 193 LEU A CA 1
ATOM 1462 C C . LEU A 1 193 ? -4.384 -4.037 3.241 1.00 90.19 193 LEU A C 1
ATOM 1464 O O . LEU A 1 193 ? -4.052 -3.730 2.097 1.00 90.19 193 LEU A O 1
ATOM 1468 N N . THR A 1 194 ? -3.644 -4.810 4.021 1.00 91.69 194 THR A N 1
ATOM 1469 C CA . THR A 1 194 ? -2.492 -5.556 3.529 1.00 91.69 194 THR A CA 1
ATOM 1470 C C . THR A 1 194 ? -2.949 -6.974 3.247 1.00 91.69 194 THR A C 1
ATOM 1472 O O . THR A 1 194 ? -3.551 -7.609 4.114 1.00 91.69 194 THR A O 1
ATOM 1475 N N . MET A 1 195 ? -2.665 -7.456 2.040 1.00 92.25 195 MET A N 1
ATOM 1476 C CA . MET A 1 195 ? -2.912 -8.840 1.656 1.00 92.25 195 MET A CA 1
ATOM 1477 C C . MET A 1 195 ? 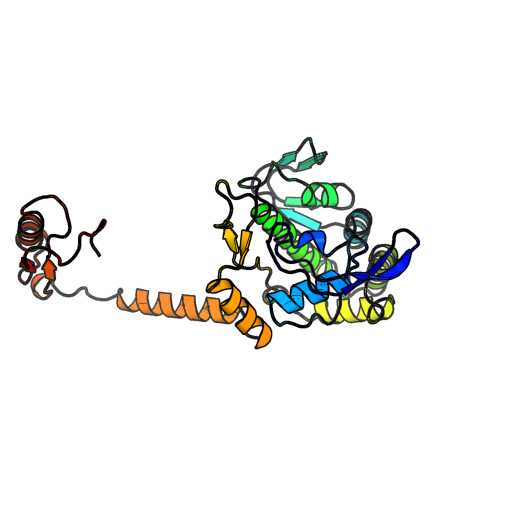-2.300 -9.805 2.690 1.00 92.25 195 MET A C 1
ATOM 1479 O O . MET A 1 195 ? -1.132 -9.619 3.049 1.00 92.25 195 MET A O 1
ATOM 1483 N N . PRO A 1 196 ? -3.055 -10.808 3.172 1.00 93.94 196 PRO A N 1
ATOM 1484 C CA . PRO A 1 196 ? -2.542 -11.822 4.082 1.00 93.94 196 PRO A CA 1
ATOM 1485 C C . PRO A 1 196 ? -1.379 -12.591 3.458 1.00 93.94 196 PRO A C 1
ATOM 1487 O O . PRO A 1 196 ? -1.481 -13.104 2.344 1.00 93.94 196 PRO A O 1
ATOM 1490 N N . VAL A 1 197 ? -0.278 -12.668 4.195 1.00 95.06 197 VAL A N 1
ATOM 1491 C CA . VAL A 1 197 ? 0.940 -13.361 3.782 1.00 95.06 197 VAL A CA 1
ATOM 1492 C C . VAL A 1 197 ? 1.503 -14.173 4.939 1.00 95.06 197 VAL A C 1
ATOM 1494 O O . VAL A 1 197 ? 1.246 -13.858 6.105 1.00 95.06 197 VAL A O 1
ATOM 1497 N N . VAL A 1 198 ? 2.284 -15.191 4.601 1.00 94.94 198 VAL A N 1
ATOM 1498 C CA . VAL A 1 198 ? 3.122 -15.955 5.528 1.00 94.94 198 VAL A CA 1
ATOM 1499 C C . VAL A 1 198 ? 4.580 -15.848 5.091 1.00 94.94 198 VAL A C 1
ATOM 1501 O O . VAL A 1 198 ? 4.863 -15.583 3.919 1.00 94.94 198 VAL A O 1
ATOM 1504 N N . ASP A 1 199 ? 5.500 -16.039 6.032 1.00 95.00 199 ASP A N 1
ATOM 1505 C CA . ASP A 1 199 ? 6.927 -16.129 5.725 1.00 95.00 199 ASP A CA 1
ATOM 1506 C C . ASP A 1 199 ? 7.171 -17.226 4.685 1.00 95.00 199 ASP A C 1
ATOM 1508 O O . ASP A 1 199 ? 6.532 -18.281 4.730 1.00 95.00 199 ASP A O 1
ATOM 1512 N N . ASN A 1 200 ? 8.067 -16.967 3.731 1.00 93.94 200 ASN A N 1
ATOM 1513 C CA . ASN A 1 200 ? 8.337 -17.911 2.656 1.00 93.94 200 ASN A CA 1
ATOM 1514 C C . ASN A 1 200 ? 8.950 -19.212 3.218 1.00 93.94 200 ASN A C 1
ATOM 1516 O O . ASN A 1 200 ? 10.097 -19.194 3.671 1.00 93.94 200 ASN A O 1
ATOM 1520 N N . PRO A 1 201 ? 8.244 -20.359 3.156 1.00 93.00 201 PRO A N 1
ATOM 1521 C CA . PRO A 1 201 ? 8.726 -21.611 3.736 1.00 93.00 201 PRO A CA 1
ATOM 1522 C C . PRO A 1 201 ? 9.912 -22.213 2.969 1.00 93.00 201 PRO A C 1
ATOM 1524 O O . PRO A 1 201 ? 10.550 -23.138 3.467 1.00 93.00 201 PRO A O 1
ATOM 1527 N N . ALA A 1 202 ? 10.209 -21.714 1.763 1.00 93.12 202 ALA A N 1
ATOM 1528 C CA . ALA A 1 202 ? 11.377 -22.123 0.988 1.00 93.12 202 ALA A CA 1
ATOM 1529 C C . ALA A 1 202 ? 12.689 -21.496 1.501 1.00 93.12 202 ALA A C 1
ATOM 1531 O O . ALA A 1 202 ? 13.768 -21.903 1.072 1.00 93.12 202 ALA A O 1
ATOM 1532 N N . GLU A 1 203 ? 12.616 -20.517 2.408 1.00 92.00 203 GLU A N 1
ATOM 1533 C CA . GLU A 1 203 ? 13.777 -19.814 2.949 1.00 92.00 203 GLU A CA 1
ATOM 1534 C C . GLU A 1 203 ? 14.070 -20.263 4.393 1.00 92.00 203 GLU A C 1
ATOM 1536 O O . GLU A 1 203 ? 13.208 -20.133 5.261 1.00 92.00 203 GLU A O 1
ATOM 1541 N N . PRO A 1 204 ? 15.293 -20.741 4.703 1.00 88.31 204 PRO A N 1
ATOM 1542 C CA . PRO A 1 204 ? 15.675 -21.100 6.074 1.00 88.31 204 PRO A CA 1
ATOM 1543 C C . PRO A 1 204 ? 15.612 -19.920 7.054 1.00 88.31 204 PRO A C 1
ATOM 1545 O O . PRO A 1 204 ? 15.268 -20.094 8.221 1.00 88.31 204 PRO A O 1
ATOM 1548 N N . THR A 1 205 ? 15.935 -18.722 6.560 1.00 90.50 205 THR A N 1
ATOM 1549 C CA . THR A 1 205 ? 15.764 -17.445 7.257 1.00 90.50 205 THR A CA 1
ATOM 1550 C C . THR A 1 205 ? 14.927 -16.547 6.352 1.00 90.50 205 THR A C 1
ATOM 1552 O O . THR A 1 205 ? 15.490 -15.951 5.429 1.00 90.50 205 THR A O 1
ATOM 1555 N N . PRO A 1 206 ? 13.605 -16.473 6.571 1.00 86.31 206 PRO A N 1
ATOM 1556 C CA . PRO A 1 206 ? 12.716 -15.766 5.663 1.00 86.31 206 PRO A CA 1
ATOM 1557 C C . PRO A 1 206 ? 13.025 -14.270 5.580 1.00 86.31 206 PRO A C 1
ATOM 1559 O O . PRO A 1 206 ? 13.016 -13.548 6.577 1.00 86.31 206 PRO A O 1
ATOM 1562 N N . VAL A 1 207 ? 13.289 -13.807 4.364 1.00 89.62 207 VAL A N 1
ATOM 1563 C CA . VAL A 1 207 ? 13.387 -12.394 3.969 1.00 89.62 207 VAL A CA 1
ATOM 1564 C C . VAL A 1 207 ? 12.327 -12.029 2.928 1.00 89.62 207 VAL A C 1
ATOM 1566 O O . VAL A 1 207 ? 12.164 -10.851 2.604 1.00 89.62 207 VAL A O 1
ATOM 1569 N N . THR A 1 208 ? 11.609 -13.026 2.409 1.00 93.44 208 THR A N 1
ATOM 1570 C CA . THR A 1 208 ? 10.459 -12.868 1.521 1.00 93.44 208 THR A CA 1
ATOM 1571 C C . THR A 1 208 ? 9.202 -13.499 2.111 1.00 93.44 208 THR A C 1
ATOM 1573 O O . THR A 1 208 ? 9.234 -14.232 3.103 1.00 93.44 208 THR A O 1
ATOM 1576 N N . VAL A 1 209 ? 8.063 -13.188 1.497 1.00 94.75 209 VAL A N 1
ATOM 1577 C CA . VAL A 1 209 ? 6.755 -13.700 1.914 1.00 94.75 209 VAL A CA 1
ATOM 1578 C C . VAL A 1 209 ? 6.021 -14.331 0.740 1.00 94.75 209 VAL A C 1
ATOM 1580 O O . VAL A 1 209 ? 6.254 -13.973 -0.413 1.00 94.75 209 VAL A O 1
ATOM 1583 N N . VAL A 1 210 ? 5.094 -15.235 1.035 1.00 96.31 210 VAL A N 1
ATOM 1584 C CA . VAL A 1 210 ? 4.152 -15.812 0.065 1.00 96.31 210 VAL A CA 1
ATOM 1585 C C . VAL A 1 210 ? 2.719 -15.540 0.514 1.00 96.31 210 VAL A C 1
ATOM 1587 O O . VAL A 1 210 ? 2.471 -15.221 1.679 1.00 96.31 210 VAL A O 1
ATOM 1590 N N . VAL A 1 211 ? 1.761 -15.619 -0.409 1.00 96.88 211 VAL A N 1
ATOM 1591 C CA . VAL A 1 211 ? 0.337 -15.434 -0.089 1.00 96.88 211 VAL A CA 1
ATOM 1592 C C . VAL A 1 211 ? -0.096 -16.473 0.953 1.00 96.88 211 VAL A C 1
ATOM 1594 O O . VAL A 1 211 ? 0.231 -17.650 0.825 1.00 96.88 211 VAL A O 1
ATOM 1597 N N . ASP A 1 212 ? -0.842 -16.052 1.980 1.00 96.62 212 ASP A N 1
ATOM 1598 C CA . ASP A 1 212 ? -1.500 -17.000 2.889 1.00 96.62 212 ASP A CA 1
ATOM 1599 C C . ASP A 1 212 ? -2.563 -17.770 2.081 1.00 96.62 212 ASP A C 1
ATOM 1601 O O . ASP A 1 212 ? -3.512 -17.146 1.596 1.00 96.62 212 ASP A O 1
ATOM 1605 N N . PRO A 1 213 ? -2.442 -19.099 1.917 1.00 92.38 213 PRO A N 1
ATOM 1606 C CA . PRO A 1 213 ? -3.269 -19.848 0.972 1.00 92.38 213 PRO A CA 1
ATOM 1607 C C . PRO A 1 213 ? -4.753 -19.875 1.353 1.00 92.38 213 PRO A C 1
ATOM 1609 O O . PRO A 1 213 ? -5.599 -20.097 0.494 1.00 92.38 213 PRO A O 1
ATOM 1612 N N . VAL A 1 214 ? -5.088 -19.643 2.628 1.00 92.88 214 VAL A N 1
ATOM 1613 C CA . VAL A 1 214 ? -6.478 -19.643 3.102 1.00 92.88 214 VAL A CA 1
ATOM 1614 C C . VAL A 1 214 ? -7.020 -18.220 3.133 1.00 92.88 214 VAL A C 1
ATOM 1616 O O . VAL A 1 214 ? -8.052 -17.921 2.534 1.00 92.88 214 VAL A O 1
ATOM 1619 N N . LYS A 1 215 ? -6.325 -17.314 3.829 1.00 93.38 215 LYS A N 1
ATOM 1620 C CA . LYS A 1 215 ? -6.814 -15.942 4.031 1.00 93.38 215 LYS A CA 1
ATOM 1621 C C . LYS A 1 215 ? -6.650 -15.073 2.789 1.00 93.38 215 LYS A C 1
ATOM 1623 O O . LYS A 1 215 ? -7.440 -14.150 2.603 1.00 93.38 215 LYS A O 1
ATOM 1628 N N . GLY A 1 216 ? -5.628 -15.336 1.975 1.00 95.00 216 GLY A N 1
ATOM 1629 C CA . GLY A 1 216 ? -5.396 -14.646 0.710 1.00 95.00 216 GLY A CA 1
ATOM 1630 C C . GLY A 1 216 ? -6.542 -14.894 -0.260 1.00 95.00 216 GLY A C 1
ATOM 1631 O O . GLY A 1 216 ? -7.203 -13.945 -0.670 1.00 95.00 216 GLY A O 1
ATOM 1632 N N . GLU A 1 217 ? -6.866 -16.161 -0.524 1.00 93.06 217 GLU A N 1
ATOM 1633 C CA . GLU A 1 217 ? -7.966 -16.502 -1.432 1.00 93.06 217 GLU A CA 1
ATOM 1634 C C . GLU A 1 217 ? -9.325 -16.036 -0.898 1.00 93.06 217 GLU A C 1
ATOM 1636 O O . GLU A 1 217 ? -10.132 -15.502 -1.654 1.00 93.06 217 GLU A O 1
ATOM 1641 N N . GLN A 1 218 ? -9.563 -16.132 0.416 1.00 92.31 218 GLN A N 1
ATOM 1642 C CA . GLN A 1 218 ? -10.772 -15.567 1.022 1.00 92.31 218 GLN A CA 1
ATOM 1643 C C . GLN A 1 218 ? -10.899 -14.061 0.738 1.00 92.31 218 GLN A C 1
ATOM 1645 O O . GLN A 1 218 ? -11.983 -13.585 0.397 1.00 92.31 218 GLN A O 1
ATOM 1650 N N . LEU A 1 219 ? -9.805 -13.304 0.873 1.00 93.38 219 LEU A N 1
ATOM 1651 C CA . LEU A 1 219 ? -9.786 -11.879 0.556 1.00 93.38 219 LEU A CA 1
ATOM 1652 C C . LEU A 1 219 ? -10.066 -11.632 -0.929 1.00 93.38 219 LEU A C 1
ATOM 1654 O O . LEU A 1 219 ? -10.911 -10.798 -1.248 1.00 93.38 219 LEU A O 1
ATOM 1658 N N . PHE A 1 220 ? -9.387 -12.344 -1.828 1.00 94.75 220 PHE A N 1
ATOM 1659 C CA . PHE A 1 220 ? -9.545 -12.131 -3.265 1.00 94.75 220 PHE A CA 1
ATOM 1660 C C . PHE A 1 220 ? -10.945 -12.498 -3.748 1.00 94.75 220 PHE A C 1
ATOM 1662 O O . PHE A 1 220 ? -11.531 -11.748 -4.522 1.00 94.75 220 PHE A O 1
ATOM 1669 N N . ALA A 1 221 ? -11.519 -13.590 -3.241 1.00 93.12 221 ALA A N 1
ATOM 1670 C CA . ALA A 1 221 ? -12.893 -13.972 -3.532 1.00 93.12 221 ALA A CA 1
ATOM 1671 C C . ALA A 1 221 ? -13.877 -12.869 -3.124 1.00 93.12 221 ALA A C 1
ATOM 1673 O O . ALA A 1 221 ? -14.710 -12.485 -3.939 1.00 93.12 221 ALA A O 1
ATOM 1674 N N . MET A 1 222 ? -13.729 -12.304 -1.917 1.00 91.88 222 MET A N 1
ATOM 1675 C CA . MET A 1 222 ? -14.553 -11.173 -1.473 1.00 91.88 222 MET A CA 1
ATOM 1676 C C . MET A 1 222 ? -14.394 -9.947 -2.374 1.00 91.88 222 MET A C 1
ATOM 1678 O O . MET A 1 222 ? -15.381 -9.271 -2.645 1.00 91.88 222 MET A O 1
ATOM 1682 N N . MET A 1 223 ? -13.176 -9.649 -2.834 1.00 92.50 223 MET A N 1
ATOM 1683 C CA . MET A 1 223 ? -12.934 -8.521 -3.737 1.00 92.50 223 MET A CA 1
ATOM 1684 C C . MET A 1 223 ? -13.548 -8.757 -5.121 1.00 92.50 223 MET A C 1
ATOM 1686 O O . MET A 1 223 ? -14.186 -7.857 -5.648 1.00 92.50 223 MET A O 1
ATOM 1690 N N . ARG A 1 224 ? -13.417 -9.962 -5.694 1.00 93.62 224 ARG A N 1
ATOM 1691 C CA . ARG A 1 224 ? -14.009 -10.305 -7.002 1.00 93.62 224 ARG A CA 1
ATOM 1692 C C . ARG A 1 224 ? -15.540 -10.308 -6.972 1.00 93.62 224 ARG A C 1
ATOM 1694 O O . ARG A 1 224 ? -16.162 -10.134 -8.012 1.00 93.62 224 ARG A O 1
ATOM 1701 N N . SER A 1 225 ? -16.142 -10.529 -5.802 1.00 92.94 225 SER A N 1
ATOM 1702 C CA . SER A 1 225 ? -17.592 -10.493 -5.591 1.00 92.94 225 SER A CA 1
ATOM 1703 C C . SER A 1 225 ? -18.099 -9.181 -4.981 1.00 92.94 225 SER A C 1
ATOM 1705 O O . SER A 1 225 ? -19.192 -9.178 -4.412 1.00 92.94 225 SER A O 1
ATOM 1707 N N . ASP A 1 226 ? -17.304 -8.103 -5.015 1.00 89.75 226 ASP A N 1
ATOM 1708 C CA . ASP A 1 226 ? -17.638 -6.777 -4.465 1.00 89.75 226 ASP A CA 1
ATOM 1709 C C . ASP A 1 226 ? -18.221 -6.819 -3.040 1.00 89.75 226 ASP A C 1
ATOM 1711 O O . ASP A 1 226 ? -19.128 -6.078 -2.652 1.00 89.75 226 ASP A O 1
ATOM 1715 N N . THR A 1 227 ? -17.713 -7.736 -2.218 1.00 88.62 227 THR A N 1
ATOM 1716 C CA . THR A 1 227 ? -18.217 -7.967 -0.868 1.00 88.62 227 THR A CA 1
ATOM 1717 C C . THR A 1 227 ? -17.552 -7.030 0.131 1.00 88.62 227 THR A C 1
ATOM 1719 O O . THR A 1 227 ? -16.332 -7.006 0.295 1.00 88.62 227 THR A O 1
ATOM 1722 N N . SER A 1 228 ? -18.377 -6.280 0.864 1.00 84.75 228 SER A N 1
ATOM 1723 C CA . SER A 1 228 ? -17.904 -5.318 1.857 1.00 84.75 228 SER A CA 1
ATOM 1724 C C . SER A 1 228 ? -17.120 -5.980 2.997 1.00 84.75 228 SER A C 1
ATOM 1726 O O . SER A 1 228 ? -17.651 -6.748 3.805 1.00 84.75 228 SER A O 1
ATOM 1728 N N . LEU A 1 229 ? -15.852 -5.591 3.133 1.00 81.56 229 LEU A N 1
ATOM 1729 C CA . LEU A 1 229 ? -14.960 -6.072 4.192 1.00 81.56 229 LEU A CA 1
ATOM 1730 C C . LEU A 1 229 ? -15.346 -5.554 5.587 1.00 81.56 229 LEU A C 1
ATOM 1732 O O . LEU A 1 229 ? -14.997 -6.163 6.602 1.00 81.56 229 LEU A O 1
ATOM 1736 N N . THR A 1 230 ? -16.056 -4.427 5.665 1.00 74.69 230 THR A N 1
ATOM 1737 C CA . THR A 1 230 ? -16.516 -3.850 6.937 1.00 74.69 230 THR A CA 1
ATOM 1738 C C . THR A 1 230 ? -17.765 -4.559 7.451 1.00 74.69 230 THR A C 1
ATOM 1740 O O . THR A 1 230 ? -17.887 -4.797 8.656 1.00 74.69 230 THR A O 1
ATOM 1743 N N . GLU A 1 231 ? -18.661 -4.974 6.556 1.00 70.69 231 GLU A N 1
ATOM 1744 C CA . GLU A 1 231 ? -19.856 -5.739 6.915 1.00 70.69 231 GLU A CA 1
ATOM 1745 C C . GLU A 1 231 ? -19.522 -7.149 7.392 1.00 70.69 231 GLU A C 1
ATOM 1747 O O . GLU A 1 231 ? -20.114 -7.614 8.366 1.00 70.69 231 GLU A O 1
ATOM 1752 N N . VAL A 1 232 ? -18.541 -7.811 6.770 1.00 66.50 232 VAL A N 1
ATOM 1753 C CA . VAL A 1 232 ? -18.057 -9.124 7.225 1.00 66.50 232 VAL A CA 1
ATOM 1754 C C . VAL A 1 232 ? -17.506 -9.021 8.648 1.00 66.50 232 VAL A C 1
ATOM 1756 O O . VAL A 1 232 ? -17.950 -9.757 9.529 1.00 66.50 232 VAL A O 1
ATOM 1759 N N . LYS A 1 233 ? -16.641 -8.034 8.928 1.00 70.44 233 LYS A N 1
ATOM 1760 C CA . LYS A 1 233 ? -16.127 -7.788 10.289 1.00 70.44 233 LYS A CA 1
ATOM 1761 C C . LYS A 1 233 ? -17.239 -7.489 11.293 1.00 70.44 233 LYS A C 1
ATOM 1763 O O . LYS A 1 233 ? -17.165 -7.930 12.441 1.00 70.44 233 LYS A O 1
ATOM 1768 N N . LYS A 1 234 ? -18.272 -6.746 10.885 1.00 72.94 234 LYS A N 1
ATOM 1769 C CA . LYS A 1 234 ? -19.441 -6.479 11.732 1.00 72.94 234 LYS A CA 1
ATOM 1770 C C . LYS A 1 234 ? -20.201 -7.770 12.036 1.00 72.94 234 LYS A C 1
ATOM 1772 O O . LYS A 1 234 ? -20.453 -8.038 13.203 1.00 72.94 234 LYS A O 1
ATOM 1777 N N . LYS A 1 235 ? -20.479 -8.606 11.031 1.00 74.62 235 LYS A N 1
ATOM 1778 C CA . LYS A 1 235 ? -21.147 -9.907 11.207 1.00 74.62 235 LYS A CA 1
ATOM 1779 C C . LYS A 1 235 ? -20.346 -10.856 12.101 1.00 74.62 235 LYS A C 1
ATOM 1781 O O . LYS A 1 235 ? -20.930 -11.488 12.976 1.00 74.62 235 LYS A O 1
ATOM 1786 N N . GLU A 1 236 ? -19.024 -10.921 11.946 1.00 74.88 236 GLU A N 1
ATOM 1787 C CA . GLU A 1 236 ? -18.151 -11.702 12.835 1.00 74.88 236 GLU A CA 1
ATOM 1788 C C . GLU A 1 236 ? -18.184 -11.186 14.276 1.00 74.88 236 GLU A C 1
ATOM 1790 O O . GLU A 1 236 ? -18.260 -11.972 15.224 1.00 74.88 236 GLU A O 1
ATOM 1795 N N . LYS A 1 237 ? -18.132 -9.861 14.456 1.00 73.75 237 LYS A N 1
ATOM 1796 C CA . LYS A 1 237 ? -18.230 -9.234 15.775 1.00 73.75 237 LYS A CA 1
ATOM 1797 C C . LYS A 1 237 ? -19.590 -9.510 16.406 1.00 73.75 237 LYS A C 1
ATOM 1799 O O . LYS A 1 237 ? -19.632 -9.908 17.563 1.00 73.75 237 LYS A O 1
ATOM 1804 N N . ASP A 1 238 ? -20.670 -9.377 15.645 1.00 78.94 238 ASP A N 1
ATOM 1805 C CA . ASP A 1 238 ? -22.031 -9.657 16.096 1.00 78.94 238 ASP A CA 1
ATOM 1806 C C . ASP A 1 238 ? -22.196 -11.141 16.453 1.00 78.94 238 ASP A C 1
ATOM 1808 O O . ASP A 1 238 ? -22.800 -11.459 17.474 1.00 78.94 238 ASP A O 1
ATOM 1812 N N . ALA A 1 239 ? -21.605 -12.060 15.681 1.00 76.38 239 ALA A N 1
ATOM 1813 C CA . ALA A 1 239 ? -21.579 -13.488 15.998 1.00 76.38 239 ALA A CA 1
ATOM 1814 C C . ALA A 1 239 ? -20.803 -13.775 17.294 1.00 76.38 239 ALA A C 1
ATOM 1816 O O . ALA A 1 239 ? -21.309 -14.477 18.169 1.00 76.38 239 ALA A O 1
ATOM 1817 N N . LYS A 1 240 ? -19.619 -13.173 17.479 1.00 76.00 240 LYS A N 1
ATOM 1818 C CA . LYS A 1 240 ? -18.853 -13.263 18.736 1.00 76.00 240 LYS A CA 1
ATOM 1819 C C . LYS A 1 240 ? -19.615 -12.663 19.914 1.00 76.00 240 LYS A C 1
ATOM 1821 O O . LYS A 1 240 ? -19.606 -13.237 20.997 1.00 76.00 240 LYS A O 1
ATOM 1826 N N . SER A 1 241 ? -20.296 -11.537 19.717 1.00 79.00 241 SER A N 1
ATOM 1827 C CA . SER A 1 241 ? -21.139 -10.905 20.731 1.00 79.00 241 SER A CA 1
ATOM 1828 C C . SER A 1 241 ? -22.345 -11.770 21.088 1.00 79.00 241 SER A C 1
ATOM 1830 O O . SER A 1 241 ? -22.650 -11.888 22.270 1.00 79.00 241 SER A O 1
ATOM 1832 N N . LYS A 1 242 ? -22.984 -12.429 20.112 1.00 80.00 242 LYS A N 1
ATOM 1833 C CA . LYS A 1 242 ? -24.041 -13.423 20.354 1.00 80.00 242 LYS A CA 1
ATOM 1834 C C . LYS A 1 242 ? -23.507 -14.619 21.141 1.00 80.00 242 LYS A C 1
ATOM 1836 O O . LYS A 1 242 ? -24.113 -14.988 22.139 1.00 80.00 242 LYS A O 1
ATOM 1841 N N . GLN A 1 243 ? -22.343 -15.156 20.774 1.00 76.94 243 GLN A N 1
ATOM 1842 C CA . GLN A 1 243 ? -21.699 -16.245 21.514 1.00 76.94 243 GLN A CA 1
ATOM 1843 C C . GLN A 1 243 ? -21.350 -15.833 22.952 1.00 76.94 243 GLN A C 1
ATOM 1845 O O . GLN A 1 243 ? -21.607 -16.571 23.896 1.00 76.94 243 GLN A O 1
ATOM 1850 N N . ALA A 1 244 ? -20.813 -14.627 23.143 1.00 77.69 244 ALA A N 1
ATOM 1851 C CA . ALA A 1 244 ? -20.520 -14.088 24.467 1.00 77.69 244 ALA A CA 1
ATOM 1852 C C . ALA A 1 244 ? -21.795 -13.800 25.278 1.00 77.69 244 ALA A C 1
ATOM 1854 O O . ALA A 1 244 ? -21.774 -13.902 26.501 1.00 77.69 244 ALA A O 1
ATOM 1855 N N . ALA A 1 245 ? -22.904 -13.453 24.621 1.00 78.88 245 ALA A N 1
ATOM 1856 C CA . ALA A 1 245 ? -24.201 -13.287 25.267 1.00 78.88 245 ALA A CA 1
ATOM 1857 C C . ALA A 1 245 ? -24.790 -14.628 25.729 1.00 78.88 245 ALA A C 1
ATOM 1859 O O . ALA A 1 245 ? -25.384 -14.662 26.799 1.00 78.88 245 ALA A O 1
ATOM 1860 N N . LEU A 1 246 ? -24.554 -15.735 25.011 1.00 74.88 246 LEU A N 1
ATOM 1861 C CA . LEU A 1 246 ? -24.911 -17.083 25.490 1.00 74.88 246 LEU A CA 1
ATOM 1862 C C . LEU A 1 246 ? -24.184 -17.457 26.793 1.00 74.88 246 LEU A C 1
ATOM 1864 O O . LEU A 1 246 ? -24.689 -18.258 27.570 1.00 74.88 246 LEU A O 1
ATOM 1868 N N . LEU A 1 247 ? -23.018 -16.858 27.057 1.00 74.88 247 LEU A N 1
ATOM 1869 C CA . LEU A 1 247 ? -22.269 -17.032 28.308 1.00 74.88 247 LEU A CA 1
ATOM 1870 C C . LEU A 1 247 ? -22.745 -16.094 29.433 1.00 74.88 247 LEU A C 1
ATOM 1872 O O . LEU A 1 247 ? -22.256 -16.189 30.560 1.00 74.88 247 LEU A O 1
ATOM 1876 N N . LYS A 1 248 ? -23.672 -15.171 29.147 1.00 72.38 248 LYS A N 1
ATOM 1877 C CA . LYS A 1 248 ? -24.269 -14.261 30.128 1.00 72.38 248 LYS A CA 1
ATOM 1878 C C . LYS A 1 248 ? -25.653 -14.770 30.517 1.00 72.38 248 LYS A C 1
ATOM 1880 O O . LYS A 1 248 ? -26.624 -14.602 29.791 1.00 72.38 248 LYS A O 1
ATOM 1885 N N . GLY A 1 249 ? -25.735 -15.351 31.703 1.00 73.75 249 GLY A N 1
ATOM 1886 C CA . GLY A 1 249 ? -26.964 -15.852 32.303 1.00 73.75 249 GLY A CA 1
ATOM 1887 C C . GLY A 1 249 ? -26.668 -16.459 33.672 1.00 73.75 249 GLY A C 1
ATOM 1888 O O . GLY A 1 249 ? -25.497 -16.504 34.069 1.00 73.75 249 GLY A O 1
ATOM 1889 N N . PRO A 1 250 ? -27.697 -16.909 34.410 1.00 77.50 250 PRO A N 1
ATOM 1890 C CA . PRO A 1 250 ? -27.469 -17.731 35.588 1.00 77.50 250 PRO A CA 1
ATOM 1891 C C . PRO A 1 250 ? -26.620 -18.933 35.168 1.00 77.50 250 PRO A C 1
ATOM 1893 O O . PRO A 1 250 ? -26.978 -19.673 34.250 1.00 77.50 250 PRO A O 1
ATOM 1896 N N . LYS A 1 251 ? -25.447 -19.080 35.791 1.00 77.75 251 LYS A N 1
ATOM 1897 C CA . LYS A 1 251 ? -24.624 -20.273 35.597 1.00 77.75 251 LYS A CA 1
ATOM 1898 C C . LYS A 1 251 ? -25.430 -21.469 36.096 1.00 77.75 251 LYS A C 1
ATOM 1900 O O . LYS A 1 251 ? -26.115 -21.350 37.111 1.00 77.75 251 LYS A O 1
ATOM 1905 N N . ALA A 1 252 ? -25.349 -22.594 35.387 1.00 82.38 252 ALA A N 1
ATOM 1906 C CA . ALA A 1 252 ? -25.860 -23.849 35.921 1.00 82.38 252 ALA A CA 1
ATOM 1907 C C . ALA A 1 252 ? -25.221 -24.093 37.294 1.00 82.38 252 ALA A C 1
ATOM 1909 O O . ALA A 1 252 ? -24.038 -23.781 37.482 1.00 82.38 252 ALA A O 1
ATOM 1910 N N . ASP A 1 253 ? -26.006 -24.614 38.237 1.00 88.94 253 ASP A N 1
ATOM 1911 C CA . ASP A 1 253 ? -25.464 -25.059 39.515 1.00 88.94 253 ASP A CA 1
ATOM 1912 C C . ASP A 1 253 ? -24.330 -26.055 39.222 1.00 88.94 253 ASP A C 1
ATOM 1914 O O . ASP A 1 253 ? -24.528 -26.960 38.400 1.00 88.94 253 ASP A O 1
ATOM 1918 N N . PRO A 1 254 ? -23.133 -25.898 39.814 1.00 88.50 254 PRO A N 1
ATOM 1919 C CA . PRO A 1 254 ? -22.040 -26.840 39.620 1.00 88.50 254 PRO A CA 1
ATOM 1920 C C . PRO A 1 254 ? -22.459 -28.305 39.796 1.00 88.50 254 PRO A C 1
ATOM 1922 O O . PRO A 1 254 ? -22.008 -29.158 39.028 1.00 88.50 254 PRO A O 1
ATOM 1925 N N . ALA A 1 255 ? -23.388 -28.593 40.714 1.00 90.12 255 ALA A N 1
ATOM 1926 C CA . ALA A 1 255 ? -23.903 -29.941 40.943 1.00 90.12 255 ALA A CA 1
ATOM 1927 C C . ALA A 1 255 ? -24.619 -30.532 39.715 1.00 90.12 255 ALA A C 1
ATOM 1929 O O . ALA A 1 255 ? -24.687 -31.756 39.559 1.00 90.12 255 ALA A O 1
ATOM 1930 N N . ASP A 1 256 ? -25.119 -29.687 38.812 1.00 90.31 256 ASP A N 1
ATOM 1931 C CA . ASP A 1 256 ? -25.805 -30.098 37.593 1.00 90.31 256 ASP A CA 1
ATOM 1932 C C . ASP A 1 256 ? -24.896 -30.293 36.384 1.00 90.31 256 ASP A C 1
ATOM 1934 O O . ASP A 1 256 ? -25.307 -30.927 35.406 1.00 90.31 256 ASP A O 1
ATOM 1938 N N . VAL A 1 257 ? -23.644 -29.848 36.468 1.00 90.75 257 VAL A N 1
ATOM 1939 C CA . VAL A 1 257 ? -22.676 -29.923 35.374 1.00 90.75 257 VAL A CA 1
ATOM 1940 C C . VAL A 1 257 ? -21.949 -31.270 35.389 1.00 90.75 257 VAL A C 1
ATOM 1942 O O . VAL A 1 257 ? -21.345 -31.665 36.385 1.00 90.75 257 VAL A O 1
ATOM 1945 N N . ARG A 1 258 ? -21.974 -31.984 34.258 1.00 93.44 258 ARG A N 1
ATOM 1946 C CA . ARG A 1 258 ? -21.195 -33.213 34.042 1.00 93.44 258 ARG A CA 1
ATOM 1947 C C . ARG A 1 258 ? -19.898 -32.875 33.312 1.00 93.44 258 ARG A C 1
ATOM 1949 O O . ARG A 1 258 ? -19.938 -32.242 32.261 1.00 93.44 258 ARG A O 1
ATOM 1956 N N . VAL A 1 259 ? -18.770 -33.319 33.861 1.00 93.00 259 VAL A N 1
ATOM 1957 C CA . VAL A 1 259 ? -17.433 -33.074 33.302 1.00 93.00 259 VAL A CA 1
ATOM 1958 C C . VAL A 1 259 ? -16.674 -34.388 33.232 1.00 93.00 259 VAL A C 1
ATOM 1960 O O . VAL A 1 259 ? -16.437 -35.023 34.254 1.00 93.00 259 VAL A O 1
ATOM 1963 N N . ASP A 1 260 ? -16.255 -34.780 32.039 1.00 94.00 260 ASP A N 1
ATOM 1964 C CA . ASP A 1 260 ? -15.396 -35.944 31.854 1.00 94.00 260 ASP A CA 1
ATOM 1965 C C . ASP A 1 260 ? -13.945 -35.472 31.730 1.00 94.00 260 ASP A C 1
ATOM 1967 O O . ASP A 1 260 ? -13.602 -34.700 30.837 1.00 94.00 260 ASP A O 1
ATOM 1971 N N . VAL A 1 261 ? -13.093 -35.913 32.653 1.00 92.12 261 VAL A N 1
ATOM 1972 C CA . VAL A 1 261 ? -11.684 -35.522 32.723 1.00 92.12 261 VAL A CA 1
ATOM 1973 C C . VAL A 1 261 ? -10.825 -36.670 32.215 1.00 92.12 261 VAL A C 1
ATOM 1975 O O . VAL A 1 261 ? -10.848 -37.768 32.776 1.00 92.12 261 VAL A O 1
ATOM 1978 N N . LEU A 1 262 ? -10.043 -36.404 31.171 1.00 92.19 262 LEU A N 1
ATOM 1979 C CA . LEU A 1 262 ? -9.044 -37.328 30.641 1.00 92.19 262 LEU A CA 1
ATOM 1980 C C . LEU A 1 262 ? -7.633 -36.847 30.983 1.00 92.19 262 LEU A C 1
ATOM 1982 O O . LEU A 1 262 ? -7.358 -35.647 31.007 1.00 92.19 262 LEU A O 1
ATOM 1986 N N . ASN A 1 263 ? -6.716 -37.784 31.213 1.00 89.56 263 ASN A N 1
ATOM 1987 C CA . ASN A 1 263 ? -5.310 -37.475 31.438 1.00 89.56 263 ASN A CA 1
ATOM 1988 C C . ASN A 1 263 ? -4.560 -37.392 30.103 1.00 89.56 263 ASN A C 1
ATOM 1990 O O . ASN A 1 263 ? -4.186 -38.415 29.533 1.00 89.56 263 ASN A O 1
ATOM 1994 N N . GLY A 1 264 ? -4.365 -36.174 29.598 1.00 86.25 264 GLY A N 1
ATOM 1995 C CA . GLY A 1 264 ? -3.600 -35.908 28.373 1.00 86.25 264 GLY A CA 1
ATOM 1996 C C . GLY A 1 264 ? -2.157 -35.445 28.603 1.00 86.25 264 GLY A C 1
ATOM 1997 O O . GLY A 1 264 ? -1.462 -35.141 27.633 1.00 86.25 264 GLY A O 1
ATOM 1998 N N . GLY A 1 265 ? -1.722 -35.354 29.865 1.00 83.94 265 GLY A N 1
ATOM 1999 C CA . GLY A 1 265 ? -0.388 -34.902 30.262 1.00 83.94 265 GLY A CA 1
ATOM 2000 C C . GLY A 1 265 ? 0.532 -36.044 30.699 1.00 83.94 265 GLY A C 1
ATOM 2001 O O . GLY A 1 265 ? 0.146 -37.208 30.737 1.00 83.94 265 GLY A O 1
ATOM 2002 N N . GLU A 1 266 ? 1.770 -35.703 31.057 1.00 82.19 266 GLU A N 1
ATOM 2003 C CA . GLU A 1 266 ? 2.783 -36.690 31.476 1.00 82.19 266 GLU A CA 1
ATOM 2004 C C . GLU A 1 266 ? 2.732 -37.023 32.969 1.00 82.19 266 GLU A C 1
ATOM 2006 O O . GLU A 1 266 ? 3.459 -37.896 33.428 1.00 82.19 266 GLU A O 1
ATOM 2011 N N . ILE A 1 267 ? 1.872 -36.338 33.727 1.00 84.38 267 ILE A N 1
ATOM 2012 C CA . ILE A 1 267 ? 1.729 -36.512 35.171 1.00 84.38 267 ILE A CA 1
ATOM 2013 C C . ILE A 1 267 ? 0.729 -37.652 35.428 1.00 84.38 267 ILE A C 1
ATOM 2015 O O . ILE A 1 267 ? -0.467 -37.493 35.146 1.00 84.38 267 ILE A O 1
ATOM 2019 N N . PRO A 1 268 ? 1.162 -38.806 35.970 1.00 83.56 268 PRO A N 1
ATOM 2020 C CA . PRO A 1 268 ? 0.248 -39.888 36.308 1.00 83.56 268 PRO A CA 1
ATOM 2021 C C . PRO A 1 268 ? -0.767 -39.437 37.363 1.00 83.56 268 PRO A C 1
ATOM 2023 O O . PRO A 1 268 ? -0.422 -38.755 38.324 1.00 83.56 268 PRO A O 1
ATOM 2026 N N . GLY A 1 269 ? -2.034 -39.811 37.182 1.00 86.00 269 GLY A N 1
ATOM 2027 C CA . GLY A 1 269 ? -3.098 -39.509 38.145 1.00 86.00 269 GLY A CA 1
ATOM 2028 C C . GLY A 1 269 ? -3.629 -38.071 38.120 1.00 86.00 269 GLY A C 1
ATOM 2029 O O . GLY A 1 269 ? -4.582 -37.790 38.844 1.00 86.00 269 GLY A O 1
ATOM 2030 N N . ALA A 1 270 ? -3.107 -37.186 37.262 1.00 88.81 270 ALA A N 1
ATOM 2031 C CA . ALA A 1 270 ? -3.541 -35.788 37.187 1.00 88.81 270 ALA A CA 1
ATOM 2032 C C . ALA A 1 270 ? -5.057 -35.639 36.967 1.00 88.81 270 ALA A C 1
ATOM 2034 O O . ALA A 1 270 ? -5.698 -34.857 37.662 1.00 88.81 270 ALA A O 1
ATOM 2035 N N . ALA A 1 271 ? -5.651 -36.454 36.085 1.00 90.25 271 ALA A N 1
ATOM 2036 C CA . ALA A 1 271 ? -7.101 -36.463 35.876 1.00 90.25 271 ALA A CA 1
ATOM 2037 C C . ALA A 1 271 ? -7.887 -36.816 37.149 1.00 90.25 271 ALA A C 1
ATOM 2039 O O . ALA A 1 271 ? -8.933 -36.228 37.408 1.00 90.25 271 ALA A O 1
ATOM 2040 N N . GLY A 1 272 ? -7.371 -37.735 37.971 1.00 91.94 272 GLY A N 1
ATOM 2041 C CA . GLY A 1 272 ? -7.979 -38.082 39.255 1.00 91.94 272 GLY A CA 1
ATOM 2042 C C . GLY A 1 272 ? -7.930 -36.912 40.233 1.00 91.94 272 GLY A C 1
ATOM 2043 O O . GLY A 1 272 ? -8.957 -36.550 40.798 1.00 91.94 272 GLY A O 1
ATOM 2044 N N . SER A 1 273 ? -6.770 -36.265 40.367 1.00 91.88 273 SER A N 1
ATOM 2045 C CA . SER A 1 273 ? -6.613 -35.073 41.210 1.00 91.88 273 SER A CA 1
ATOM 2046 C C . SER A 1 273 ? -7.537 -33.930 40.776 1.00 91.88 273 SER A C 1
ATOM 2048 O O . SER A 1 273 ? -8.144 -33.276 41.620 1.00 91.88 273 SER A O 1
ATOM 2050 N N . THR A 1 274 ? -7.700 -33.718 39.467 1.00 92.19 274 THR A N 1
ATOM 2051 C CA . THR A 1 274 ? -8.626 -32.714 38.925 1.00 92.19 274 THR A CA 1
ATOM 2052 C C . THR A 1 274 ? -10.086 -33.056 39.214 1.00 92.19 274 THR A C 1
ATOM 2054 O O . THR A 1 274 ? -10.845 -32.159 39.562 1.00 92.19 274 THR A O 1
ATOM 2057 N N . VAL A 1 275 ? -10.491 -34.327 39.120 1.00 94.19 275 VAL A N 1
ATOM 2058 C CA . VAL A 1 275 ? -11.852 -34.753 39.494 1.00 94.19 275 VAL A CA 1
ATOM 2059 C C . VAL A 1 275 ? -12.108 -34.509 40.980 1.00 94.19 275 VAL A C 1
ATOM 2061 O O . VAL A 1 275 ? -13.123 -33.914 41.326 1.00 94.19 275 VAL A O 1
ATOM 2064 N N . THR A 1 276 ? -11.169 -34.873 41.857 1.00 95.12 276 THR A N 1
ATOM 2065 C CA . THR A 1 276 ? -11.282 -34.606 43.300 1.00 95.12 276 THR A CA 1
ATOM 2066 C C . THR A 1 276 ? -11.447 -33.112 43.584 1.00 95.12 276 THR A C 1
ATOM 2068 O O . THR A 1 276 ? -12.318 -32.721 44.356 1.00 95.12 276 THR A O 1
ATOM 2071 N N . TRP A 1 277 ? -10.646 -32.269 42.929 1.00 95.19 277 TRP A N 1
ATOM 2072 C CA . TRP A 1 277 ? -10.750 -30.814 43.034 1.00 95.19 277 TRP A CA 1
ATOM 2073 C C . TRP A 1 277 ? -12.110 -30.288 42.540 1.00 95.19 277 TRP A C 1
ATOM 2075 O O . TRP A 1 277 ? -12.761 -29.497 43.222 1.00 95.19 277 TRP A O 1
ATOM 2085 N N . LEU A 1 278 ? -12.587 -30.777 41.390 1.00 94.06 278 LEU A N 1
ATOM 2086 C CA . LEU A 1 278 ? -13.886 -30.404 40.823 1.00 94.06 278 LEU A CA 1
ATOM 2087 C C . LEU A 1 278 ? -15.049 -30.749 41.761 1.00 94.06 278 LEU A C 1
ATOM 2089 O O . LEU A 1 278 ? -15.951 -29.933 41.939 1.00 94.06 278 LEU A O 1
ATOM 2093 N N . GLN A 1 279 ? -15.027 -31.931 42.376 1.00 94.81 279 GLN A N 1
ATOM 2094 C CA . GLN A 1 279 ? -16.089 -32.380 43.279 1.00 94.81 279 GLN A CA 1
ATOM 2095 C C . GLN A 1 279 ? -16.050 -31.641 44.619 1.00 94.81 279 GLN A C 1
ATOM 2097 O O . GLN A 1 279 ? -17.087 -31.166 45.078 1.00 94.81 279 GLN A O 1
ATOM 2102 N N . ASN A 1 280 ? -14.866 -31.514 45.224 1.00 94.62 280 ASN A N 1
ATOM 2103 C CA . ASN A 1 280 ? -14.736 -31.044 46.605 1.00 94.62 280 ASN A CA 1
ATOM 2104 C C . ASN A 1 280 ? -14.650 -29.522 46.731 1.00 94.62 280 ASN A C 1
ATOM 2106 O O . ASN A 1 280 ? -15.141 -28.970 47.711 1.00 94.62 280 ASN A O 1
ATOM 2110 N N . GLU A 1 281 ? -14.026 -28.840 45.768 1.00 94.19 281 GLU A N 1
ATOM 2111 C CA . GLU A 1 281 ? -13.811 -27.389 45.841 1.00 94.19 281 GLU A CA 1
ATOM 2112 C C . GLU A 1 281 ? -14.734 -26.605 44.910 1.00 94.19 281 GLU A C 1
ATOM 2114 O O . GLU A 1 281 ? -15.104 -25.477 45.225 1.00 94.19 281 GLU A O 1
ATOM 2119 N N . GLN A 1 282 ? -15.107 -27.183 43.764 1.00 92.12 282 GLN A N 1
ATOM 2120 C CA . GLN A 1 282 ? -15.933 -26.497 42.763 1.00 92.12 282 GLN A CA 1
ATOM 2121 C C . GLN A 1 282 ? -17.399 -26.950 42.763 1.00 92.12 282 GLN A C 1
ATOM 2123 O O . GLN A 1 282 ? -18.204 -26.364 42.045 1.00 92.12 282 GLN A O 1
ATOM 2128 N N . GLY A 1 283 ? -17.763 -27.974 43.546 1.00 91.56 283 GLY A N 1
ATOM 2129 C CA . GLY A 1 283 ? -19.136 -28.486 43.646 1.00 91.56 283 GLY A CA 1
ATOM 2130 C C . GLY A 1 283 ? -19.630 -29.243 42.407 1.00 91.56 283 GLY A C 1
ATOM 2131 O O . GLY A 1 283 ? -20.823 -29.503 42.280 1.00 91.56 283 GLY A O 1
ATOM 2132 N N . VAL A 1 284 ? -18.739 -29.619 41.484 1.00 94.31 284 VAL A N 1
ATOM 2133 C CA . VAL A 1 284 ? -19.065 -30.325 40.234 1.00 94.31 284 VAL A CA 1
ATOM 2134 C C . VAL A 1 284 ? -19.159 -31.830 40.488 1.00 94.31 284 VAL A C 1
ATOM 2136 O O . VAL A 1 284 ? -18.288 -32.622 40.112 1.00 94.31 284 VAL A O 1
ATOM 2139 N N . LEU A 1 285 ? -20.234 -32.229 41.171 1.00 92.94 285 LEU A N 1
ATOM 2140 C CA . LEU A 1 285 ? -20.424 -33.587 41.698 1.00 92.94 285 LEU A CA 1
ATOM 2141 C C . LEU A 1 285 ? -20.500 -34.665 40.608 1.00 92.94 285 LEU A C 1
ATOM 2143 O O . LEU A 1 285 ? -20.158 -35.819 40.850 1.00 92.94 285 LEU A O 1
ATOM 2147 N N . LYS A 1 286 ? -20.926 -34.302 39.393 1.00 94.31 286 LYS A N 1
ATOM 2148 C CA . LYS A 1 286 ? -21.058 -35.228 38.257 1.00 94.31 286 LYS A CA 1
ATOM 2149 C C . LYS A 1 286 ? -19.773 -35.319 37.418 1.00 94.31 286 LYS A C 1
ATOM 2151 O O . LYS A 1 286 ? -19.847 -35.717 36.256 1.00 94.31 286 LYS A O 1
ATOM 2156 N N . SER A 1 287 ? -18.614 -34.929 37.954 1.00 94.50 287 SER A N 1
ATOM 2157 C CA . SER A 1 287 ? -17.332 -35.077 37.252 1.00 94.50 287 SER A CA 1
ATOM 2158 C C . SER A 1 287 ? -16.786 -36.509 37.330 1.00 94.50 287 SER A C 1
ATOM 2160 O O . SER A 1 287 ? -16.918 -37.170 38.361 1.00 94.50 287 SER A O 1
ATOM 2162 N N . THR A 1 288 ? -16.195 -37.015 36.241 1.00 94.94 288 THR A N 1
ATOM 2163 C CA . THR A 1 288 ? -15.687 -38.395 36.150 1.00 94.94 288 THR A CA 1
ATOM 2164 C C . THR A 1 288 ? -14.290 -38.467 35.543 1.00 94.94 288 THR A C 1
ATOM 2166 O O . THR A 1 288 ? -13.947 -37.701 34.647 1.00 94.94 288 THR A O 1
ATOM 2169 N N . ASN A 1 289 ? -13.471 -39.404 36.025 1.00 93.50 289 ASN A N 1
ATOM 2170 C CA . ASN A 1 289 ? -12.166 -39.698 35.436 1.00 93.50 289 ASN A CA 1
ATOM 2171 C C . ASN A 1 289 ? -12.347 -40.737 34.321 1.00 93.50 289 ASN A C 1
ATOM 2173 O O . ASN A 1 289 ? -12.757 -41.868 34.585 1.00 93.50 289 ASN A O 1
ATOM 2177 N N . LYS A 1 290 ? -12.032 -40.354 33.083 1.00 92.38 290 LYS A N 1
ATOM 2178 C CA . LYS A 1 290 ? -12.143 -41.193 31.881 1.00 92.38 290 LYS A CA 1
ATOM 2179 C C . LYS A 1 290 ? -10.799 -41.775 31.425 1.00 92.38 290 LYS A C 1
ATOM 2181 O O . LYS A 1 290 ? -10.658 -42.156 30.269 1.00 92.38 290 LYS A O 1
ATOM 2186 N N . ALA A 1 291 ? -9.844 -41.907 32.348 1.00 87.81 291 ALA A N 1
ATOM 2187 C CA . ALA A 1 291 ? -8.499 -42.428 32.110 1.00 87.81 291 ALA A CA 1
ATOM 2188 C C . ALA A 1 291 ? -7.682 -41.552 31.143 1.00 87.81 291 ALA A C 1
ATOM 2190 O O . ALA A 1 291 ? -7.862 -40.336 31.099 1.00 87.81 291 ALA A O 1
ATOM 2191 N N . ASN A 1 292 ? -6.707 -42.135 30.445 1.00 88.00 292 ASN A N 1
ATOM 2192 C CA . ASN A 1 292 ? -5.802 -41.386 29.578 1.00 88.00 292 ASN A CA 1
ATOM 2193 C C . ASN A 1 292 ? -6.505 -40.933 28.293 1.00 88.00 292 ASN A C 1
ATOM 2195 O O . ASN A 1 292 ? -7.317 -41.663 27.725 1.00 88.00 292 ASN A O 1
ATOM 2199 N N . ALA A 1 293 ? -6.164 -39.732 27.831 1.00 85.94 293 ALA A N 1
ATOM 2200 C CA . ALA A 1 293 ? -6.619 -39.234 26.541 1.00 85.94 293 ALA A CA 1
ATOM 2201 C C . ALA A 1 293 ? -6.010 -40.069 25.393 1.00 85.94 293 ALA A C 1
ATOM 2203 O O . ALA A 1 293 ? -4.900 -40.587 25.543 1.00 85.94 293 ALA A O 1
ATOM 2204 N N . PRO A 1 294 ? -6.701 -40.186 24.243 1.00 84.75 294 PRO A N 1
ATOM 2205 C CA . PRO A 1 294 ? -6.189 -40.922 23.083 1.00 84.75 294 PRO A CA 1
ATOM 2206 C C . PRO A 1 294 ? -4.905 -40.310 22.503 1.00 84.75 294 PRO A C 1
ATOM 2208 O O . PRO A 1 294 ? -4.111 -41.022 21.896 1.00 84.75 294 PRO A O 1
ATOM 2211 N N . GLU A 1 295 ? -4.672 -39.013 22.724 1.00 84.06 295 GLU A N 1
ATOM 2212 C CA . GLU A 1 295 ? -3.471 -38.299 22.293 1.00 84.06 295 GLU A CA 1
ATOM 2213 C C . GLU A 1 295 ? -2.955 -37.367 23.396 1.00 84.06 295 GLU A C 1
ATOM 2215 O O . GLU A 1 295 ? -3.716 -36.868 24.231 1.00 84.06 295 GLU A O 1
ATOM 2220 N N . LYS A 1 296 ? -1.642 -37.106 23.386 1.00 80.38 296 LYS A N 1
ATOM 2221 C CA . LYS A 1 296 ? -1.020 -36.126 24.284 1.00 80.38 296 LYS A CA 1
ATOM 2222 C C . LYS A 1 296 ? -1.372 -34.709 23.835 1.00 80.38 296 LYS A C 1
ATOM 2224 O O . LYS A 1 296 ? -1.126 -34.343 22.688 1.00 80.38 296 LYS A O 1
ATOM 2229 N N . ILE A 1 297 ? -1.846 -33.879 24.762 1.00 78.38 297 ILE A N 1
ATOM 2230 C CA . ILE A 1 297 ? -2.189 -32.476 24.497 1.00 78.38 297 ILE A CA 1
ATOM 2231 C C . ILE A 1 297 ? -1.336 -31.541 25.352 1.00 78.38 297 ILE A C 1
ATOM 2233 O O . ILE A 1 297 ? -1.080 -31.794 26.526 1.00 78.38 297 ILE A O 1
ATOM 2237 N N . LYS A 1 298 ? -0.885 -30.426 24.764 1.00 71.75 298 LYS A N 1
ATOM 2238 C CA . LYS A 1 298 ? -0.035 -29.445 25.465 1.00 71.75 298 LYS A CA 1
ATOM 2239 C C . LYS A 1 298 ? -0.810 -28.562 26.453 1.00 71.75 298 LYS A C 1
ATOM 2241 O O . LYS A 1 298 ? -0.183 -27.909 27.282 1.00 71.75 298 LYS A O 1
ATOM 2246 N N . LYS A 1 299 ? -2.142 -28.479 26.333 1.00 73.31 299 LYS A N 1
ATOM 2247 C CA . LYS A 1 299 ? -3.027 -27.647 27.167 1.00 73.31 299 LYS A CA 1
ATOM 2248 C C . LYS A 1 299 ? -4.402 -28.299 27.307 1.00 73.31 299 LYS A C 1
ATOM 2250 O O . LYS A 1 299 ? -4.848 -28.953 26.369 1.00 73.31 299 LYS A O 1
ATOM 2255 N N . THR A 1 300 ? -5.062 -28.067 28.440 1.00 72.31 300 THR A N 1
ATOM 2256 C CA . THR A 1 300 ? -6.475 -28.409 28.656 1.00 72.31 300 THR A CA 1
ATOM 2257 C C . THR A 1 300 ? -7.353 -27.593 27.710 1.00 72.31 300 THR A C 1
ATOM 2259 O O . THR A 1 300 ? -7.151 -26.382 27.581 1.00 72.31 300 THR A O 1
ATOM 2262 N N . THR A 1 301 ? -8.291 -28.262 27.047 1.00 59.72 301 THR A N 1
ATOM 2263 C CA . THR A 1 301 ? -9.289 -27.676 26.140 1.00 59.72 301 THR A CA 1
ATOM 2264 C C . THR A 1 301 ? -10.653 -27.616 26.791 1.00 59.72 301 THR A C 1
ATOM 2266 O O . THR A 1 301 ? -10.985 -28.609 27.478 1.00 59.72 301 THR A O 1
#